Protein AF-A0A094YPZ4-F1 (afdb_monomer)

InterPro domains:
  IPR000209 Peptidase S8/S53 domain [PF00082] (2-171)
  IPR023828 Peptidase S8, subtilisin, Ser-active site [PS00138] (124-134)
  IPR036852 Peptidase S8/S53 domain superfamily [G3DSA:3.40.50.200] (1-180)
  IPR036852 Peptidase S8/S53 domain superfamily [SSF52743] (1-179)
  IPR050131 Subtilisin-like serine protease [PTHR43806] (1-169)

Secondary structure (DSSP, 8-state):
----S-TTS---HHHHHHHHHHHHHTT-SEEEE---BSS--HHHHHHHHHHHHTT-EEEEE--SS--SSPPBTTTSTTEEEEEEE-TTSPBPTT---STT--EEEE-SSEEEEETTTEEEEE-SHHHHHHHHHHHHHHHHHH-TT--HHHHHHHHHHSSB--S-HHHHTT-B--HHHHT-

pLDDT: mean 98.05, std 1.89, range [78.38, 98.94]

Solvent-accessible surface area (backbone atoms only — not comparable to full-atom values): 9048 Å² total; per-residue (Å²): 135,79,86,36,53,52,96,87,71,49,66,49,64,66,41,45,24,52,44,34,45,51,36,35,78,67,69,38,61,65,45,77,39,59,50,68,36,90,66,79,51,76,67,40,51,51,25,45,45,52,17,39,76,62,41,19,30,39,31,14,6,12,36,64,82,38,41,74,55,39,15,24,61,6,44,42,88,65,28,48,9,16,20,15,18,35,97,81,68,42,69,32,77,37,28,13,19,20,78,53,42,41,30,20,26,65,10,55,68,46,70,43,85,40,79,93,88,38,72,47,65,45,68,34,10,48,52,5,22,54,53,56,49,49,42,50,50,53,37,39,68,77,37,75,85,61,49,36,65,57,48,54,52,44,47,43,70,37,19,49,72,72,69,63,44,55,67,29,24,36,7,37,66,35,60,64,64,49,64,108

Radius of gyration: 15.11 Å; Cα contacts (8 Å, |Δi|>4): 420; chains: 1; bounding box: 35×36×38 Å

Structure (mmCIF, N/CA/C/O backbone):
data_AF-A0A094YPZ4-F1
#
_entry.id   AF-A0A094YPZ4-F1
#
loop_
_atom_site.group_PDB
_atom_site.id
_atom_site.type_symbol
_atom_site.label_atom_id
_atom_site.label_alt_id
_atom_site.label_comp_id
_atom_site.label_asym_id
_atom_site.label_entity_id
_atom_site.label_seq_id
_atom_site.pdbx_PDB_ins_code
_atom_site.Cartn_x
_atom_site.Cartn_y
_atom_site.Cartn_z
_atom_site.occupancy
_atom_site.B_iso_or_equiv
_atom_site.auth_seq_id
_atom_site.auth_comp_id
_atom_site.auth_asym_id
_atom_site.auth_atom_id
_atom_site.pdbx_PDB_model_num
ATOM 1 N N . ALA A 1 1 ? -16.110 0.279 -7.019 1.00 78.38 1 ALA A N 1
ATOM 2 C CA . ALA A 1 1 ? -14.776 0.902 -7.145 1.00 78.38 1 ALA A CA 1
ATOM 3 C C . ALA A 1 1 ? -14.925 2.417 -7.150 1.00 78.38 1 ALA A C 1
ATOM 5 O O . ALA A 1 1 ? -15.871 2.910 -7.756 1.00 78.38 1 ALA A O 1
ATOM 6 N N . VAL A 1 2 ? -14.004 3.136 -6.506 1.00 95.19 2 VAL A N 1
ATOM 7 C CA . VAL A 1 2 ? -13.946 4.606 -6.521 1.00 95.19 2 VAL A CA 1
ATOM 8 C C . VAL A 1 2 ? -13.074 5.034 -7.704 1.00 95.19 2 VAL A C 1
ATOM 10 O O . VAL A 1 2 ? -11.875 4.765 -7.721 1.00 95.19 2 VAL A O 1
ATOM 13 N N . LYS A 1 3 ? -13.669 5.622 -8.749 1.00 96.50 3 LYS A N 1
ATOM 14 C CA . LYS A 1 3 ? -12.935 5.969 -9.977 1.00 96.50 3 LYS A CA 1
ATOM 15 C C . LYS A 1 3 ? -12.160 7.273 -9.788 1.00 96.50 3 LYS A C 1
ATOM 17 O O . LYS A 1 3 ? -12.759 8.340 -9.769 1.00 96.50 3 LYS A O 1
ATOM 22 N N . VAL A 1 4 ? -10.833 7.170 -9.716 1.00 97.38 4 VAL A N 1
ATOM 23 C CA . VAL A 1 4 ? -9.918 8.325 -9.601 1.00 97.38 4 VAL A CA 1
ATOM 24 C C . VAL A 1 4 ? -8.977 8.489 -10.800 1.00 97.38 4 VAL A C 1
ATOM 26 O O . VAL A 1 4 ? -8.313 9.518 -10.911 1.00 97.38 4 VAL A O 1
ATOM 29 N N . LEU A 1 5 ? -8.943 7.497 -11.698 1.00 96.75 5 LEU A N 1
ATOM 30 C CA . LEU A 1 5 ? -8.166 7.484 -12.941 1.00 96.75 5 LEU A CA 1
ATOM 31 C C . LEU A 1 5 ? -9.111 7.408 -14.154 1.00 96.75 5 LEU A C 1
ATOM 33 O O . LEU A 1 5 ? -10.176 6.782 -14.090 1.00 96.75 5 LEU A O 1
ATOM 37 N N . GLY A 1 6 ? -8.717 8.057 -15.246 1.00 95.12 6 GLY A N 1
ATOM 38 C CA . GLY A 1 6 ? -9.379 8.034 -16.543 1.00 95.12 6 GLY A CA 1
ATOM 39 C C . GLY A 1 6 ? -9.144 6.735 -17.315 1.00 95.12 6 GLY A C 1
ATOM 40 O O . GLY A 1 6 ? -8.485 5.806 -16.851 1.00 95.12 6 GLY A O 1
ATOM 41 N N . ALA A 1 7 ? -9.712 6.665 -18.522 1.00 94.12 7 ALA A N 1
ATOM 42 C CA . ALA A 1 7 ? -9.601 5.492 -19.394 1.00 94.12 7 ALA A CA 1
ATOM 43 C C . ALA A 1 7 ? -8.169 5.243 -19.909 1.00 94.12 7 ALA A C 1
ATOM 45 O O . ALA A 1 7 ? -7.847 4.128 -20.302 1.00 94.12 7 ALA A O 1
ATOM 46 N N . ASP A 1 8 ? -7.321 6.269 -19.887 1.00 92.81 8 ASP A N 1
ATOM 47 C CA . ASP A 1 8 ? -5.897 6.213 -20.221 1.00 92.81 8 ASP A CA 1
ATOM 48 C C . ASP A 1 8 ? -5.021 5.711 -19.057 1.00 92.81 8 ASP A C 1
ATOM 50 O O . ASP A 1 8 ? -3.808 5.584 -19.209 1.00 92.81 8 ASP A O 1
ATOM 54 N N . GLY A 1 9 ? 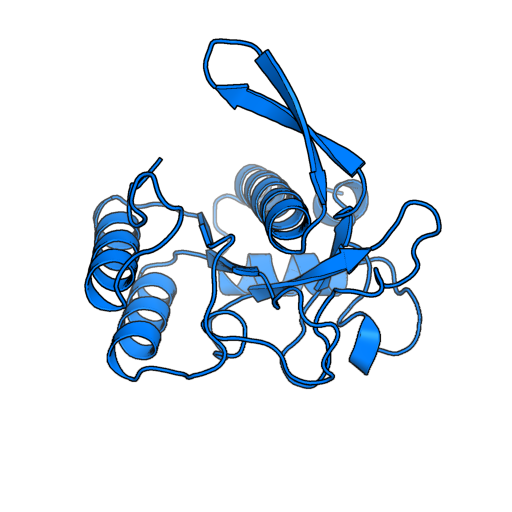-5.623 5.432 -17.895 1.00 93.06 9 GLY A N 1
ATOM 55 C CA . GLY A 1 9 ? -4.925 4.988 -16.691 1.00 93.06 9 GLY A CA 1
ATOM 56 C C . GLY A 1 9 ? -4.305 6.117 -15.865 1.00 93.06 9 GLY A C 1
ATOM 57 O O . GLY A 1 9 ? -3.657 5.826 -14.862 1.00 93.06 9 GLY A O 1
ATOM 58 N N . ASN A 1 10 ? -4.517 7.387 -16.228 1.00 94.50 10 ASN A N 1
ATOM 59 C CA . ASN A 1 10 ? -3.967 8.534 -15.504 1.00 94.50 10 ASN A CA 1
ATOM 60 C C . ASN A 1 10 ? -5.041 9.281 -14.711 1.00 94.50 10 ASN A C 1
ATOM 62 O O . ASN A 1 10 ? -6.232 9.208 -14.993 1.00 94.50 10 ASN A O 1
ATOM 66 N N . GLY A 1 11 ? -4.616 10.038 -13.707 1.00 94.88 11 GLY A N 1
ATOM 67 C CA . GLY A 1 11 ? -5.487 10.897 -12.912 1.00 94.88 11 GLY A CA 1
ATOM 68 C C . GLY A 1 11 ? -4.702 12.050 -12.313 1.00 94.88 11 GLY A C 1
ATOM 69 O O . GLY A 1 11 ? -3.500 12.189 -12.543 1.00 94.88 11 GLY A O 1
ATOM 70 N N . THR A 1 12 ? -5.378 12.888 -11.540 1.00 96.62 12 THR A N 1
ATOM 71 C CA . THR A 1 12 ? -4.741 14.003 -10.844 1.00 96.62 12 THR A CA 1
ATOM 72 C C . THR A 1 12 ? -4.569 13.670 -9.371 1.00 96.62 12 THR A C 1
ATOM 74 O O . THR A 1 12 ? -5.294 12.859 -8.796 1.00 96.62 12 THR A O 1
ATOM 77 N N . VAL A 1 13 ? -3.642 14.359 -8.705 1.00 96.44 13 VAL A N 1
ATOM 78 C CA . VAL A 1 13 ? -3.563 14.291 -7.240 1.00 96.44 13 VAL A CA 1
ATOM 79 C C . VAL A 1 13 ? -4.909 14.653 -6.599 1.00 96.44 13 VAL A C 1
ATOM 81 O O . VAL A 1 13 ? -5.314 14.016 -5.632 1.00 96.44 13 VAL A O 1
ATOM 84 N N . SER A 1 14 ? -5.625 15.635 -7.156 1.00 96.75 14 SER A N 1
ATOM 85 C CA . SER A 1 14 ? -6.936 16.043 -6.651 1.00 96.75 14 SER A CA 1
ATOM 86 C C . SER A 1 14 ? -7.996 14.944 -6.768 1.00 96.75 14 SER A C 1
ATOM 88 O O . SER A 1 14 ? -8.739 14.751 -5.810 1.00 96.75 14 SER A O 1
ATOM 90 N N . SER A 1 15 ? -8.054 14.189 -7.873 1.00 97.81 15 SER A N 1
ATOM 91 C CA . SER A 1 15 ? -9.025 13.096 -8.016 1.00 97.81 15 SER A CA 1
ATOM 92 C C . SER A 1 15 ? -8.729 11.949 -7.049 1.00 97.81 15 SER A C 1
ATOM 94 O O . SER A 1 15 ? -9.648 11.393 -6.451 1.00 97.81 15 SER A O 1
ATOM 96 N N . ILE A 1 16 ? -7.449 11.630 -6.836 1.00 98.19 16 ILE A N 1
ATOM 97 C CA . ILE A 1 16 ? -7.028 10.604 -5.872 1.00 98.19 16 ILE A CA 1
ATOM 98 C C . ILE A 1 16 ? -7.363 11.044 -4.440 1.00 98.19 16 ILE A C 1
ATOM 100 O O . ILE A 1 16 ? -7.937 10.265 -3.680 1.00 98.19 16 ILE A O 1
ATOM 104 N N . ALA A 1 17 ? -7.063 12.297 -4.084 1.00 98.25 17 ALA A N 1
ATOM 105 C CA . ALA A 1 17 ? -7.385 12.860 -2.774 1.00 98.25 17 ALA A CA 1
ATOM 106 C C . ALA A 1 17 ? -8.898 12.843 -2.495 1.00 98.25 17 ALA A C 1
ATOM 108 O O . ALA A 1 17 ? -9.314 12.426 -1.417 1.00 98.25 17 ALA A O 1
ATOM 109 N N . GLN A 1 18 ? -9.724 13.203 -3.482 1.00 98.25 18 GLN A N 1
ATOM 110 C CA . GLN A 1 18 ? -11.186 13.119 -3.377 1.00 98.25 18 GLN A CA 1
ATOM 111 C C . GLN A 1 18 ? -11.677 11.678 -3.199 1.00 98.25 18 GLN A C 1
ATOM 113 O O . GLN A 1 18 ? -12.606 11.440 -2.434 1.00 98.25 18 GLN A O 1
ATOM 118 N N . GLY A 1 19 ? -11.050 10.699 -3.858 1.00 98.56 19 GLY A N 1
ATOM 119 C CA . GLY A 1 19 ? -11.395 9.289 -3.667 1.00 98.56 19 GLY A CA 1
ATOM 120 C C . GLY A 1 19 ? -11.064 8.766 -2.265 1.00 98.56 19 GLY A C 1
ATOM 121 O O . GLY A 1 19 ? -11.841 7.999 -1.693 1.00 98.56 19 GLY A O 1
ATOM 122 N N . LEU A 1 20 ? -9.941 9.203 -1.686 1.00 98.56 20 LEU A N 1
ATOM 123 C CA . LEU A 1 20 ? -9.580 8.900 -0.297 1.00 98.56 20 LEU A CA 1
ATOM 124 C C . LEU A 1 20 ? -10.545 9.560 0.692 1.00 98.56 20 LEU A C 1
ATOM 126 O O . LEU A 1 20 ? -11.019 8.892 1.608 1.00 98.56 20 LEU A O 1
ATOM 130 N N . GLN A 1 21 ? -10.887 10.832 0.470 1.00 98.25 21 GLN A N 1
ATOM 131 C CA . GLN A 1 21 ? -11.889 11.537 1.269 1.00 98.25 21 GLN A CA 1
ATOM 132 C C . GLN A 1 21 ? -13.242 10.815 1.221 1.00 98.25 21 GLN A C 1
ATOM 134 O O . GLN A 1 21 ? -13.811 10.513 2.265 1.00 98.25 21 GLN A O 1
ATOM 139 N N . TRP A 1 22 ? -13.712 10.451 0.024 1.00 98.62 22 TRP A N 1
ATOM 140 C CA . TRP A 1 22 ? -14.946 9.684 -0.140 1.00 98.62 22 TRP A CA 1
ATOM 141 C C . TRP A 1 22 ? -14.889 8.356 0.624 1.00 98.62 22 TRP A C 1
ATOM 143 O O . TRP A 1 22 ? -15.858 7.979 1.275 1.00 98.62 22 TRP A O 1
ATOM 153 N N . SER A 1 23 ? -13.749 7.658 0.586 1.00 98.56 23 SER A N 1
ATOM 154 C CA . SER A 1 23 ? -13.577 6.381 1.291 1.00 98.56 23 SER A CA 1
ATOM 155 C C . SER A 1 23 ? -13.723 6.547 2.806 1.00 98.56 23 SER A C 1
ATOM 157 O O . SER A 1 23 ? -14.401 5.746 3.443 1.00 98.56 23 SER A O 1
ATOM 159 N N . ALA A 1 24 ? -13.148 7.614 3.364 1.00 98.00 24 ALA A N 1
ATOM 160 C CA . ALA A 1 24 ? -13.285 7.956 4.776 1.00 98.00 24 ALA A CA 1
ATOM 161 C C . ALA A 1 24 ? -14.734 8.313 5.150 1.00 98.00 24 ALA A C 1
ATOM 163 O O . ALA A 1 24 ? -15.283 7.775 6.106 1.00 98.00 24 ALA A O 1
ATOM 164 N N . GLU A 1 25 ? -15.379 9.179 4.365 1.00 98.12 25 GLU A N 1
ATOM 165 C CA . GLU A 1 25 ? -16.755 9.638 4.608 1.00 98.12 25 GLU A CA 1
ATOM 166 C C . GLU A 1 25 ? -17.798 8.519 4.472 1.00 98.12 25 GLU A C 1
ATOM 168 O O . GLU A 1 25 ? -18.874 8.603 5.060 1.00 98.12 25 GLU A O 1
ATOM 173 N N . ASN A 1 26 ? -17.481 7.460 3.721 1.00 98.38 26 ASN A N 1
ATOM 174 C CA . ASN A 1 26 ? -18.365 6.314 3.500 1.00 98.38 26 ASN A CA 1
ATOM 175 C C . ASN A 1 26 ? -17.988 5.087 4.348 1.00 98.38 26 ASN A C 1
ATOM 177 O O . ASN A 1 26 ? -18.497 3.998 4.090 1.00 98.38 26 ASN A O 1
ATOM 181 N N . GLY A 1 27 ? -17.117 5.248 5.351 1.00 97.31 27 GLY A N 1
ATOM 182 C CA . GLY A 1 27 ? -16.800 4.190 6.312 1.00 97.31 27 GLY A CA 1
ATOM 183 C C . GLY A 1 27 ? -16.104 2.976 5.697 1.00 97.31 27 GLY A C 1
ATOM 184 O O . GLY A 1 27 ? -16.358 1.851 6.115 1.00 97.31 27 GLY A O 1
ATOM 185 N N . MET A 1 28 ? -15.263 3.177 4.678 1.00 98.69 28 MET A N 1
ATOM 186 C CA . MET A 1 28 ? -14.447 2.090 4.134 1.00 98.69 28 MET A CA 1
ATOM 187 C C . MET A 1 28 ? -13.382 1.676 5.152 1.00 98.69 28 MET A C 1
ATOM 189 O O . MET A 1 28 ? -12.632 2.519 5.629 1.00 98.69 28 MET A O 1
ATOM 193 N N . ASP A 1 29 ? -13.227 0.381 5.415 1.00 98.75 29 ASP A N 1
ATOM 194 C CA . ASP A 1 29 ? -12.134 -0.094 6.272 1.00 98.75 29 ASP A CA 1
ATOM 195 C C . ASP A 1 29 ? -10.771 -0.047 5.561 1.00 98.75 29 ASP A C 1
ATOM 197 O O . ASP A 1 29 ? -9.739 0.177 6.189 1.00 98.75 29 ASP A O 1
ATOM 201 N N . ILE A 1 30 ? -10.742 -0.285 4.243 1.00 98.88 30 ILE A N 1
ATOM 202 C CA . ILE A 1 30 ? -9.514 -0.470 3.454 1.00 98.88 30 ILE A CA 1
ATOM 203 C C . ILE A 1 30 ? -9.636 0.256 2.110 1.00 98.88 30 ILE A C 1
ATOM 205 O O . ILE A 1 30 ? -10.639 0.126 1.407 1.00 98.88 30 ILE A O 1
ATOM 209 N N . ALA A 1 31 ? -8.579 0.966 1.710 1.00 98.88 31 ALA A N 1
ATOM 210 C CA . ALA A 1 31 ? -8.458 1.599 0.399 1.00 98.88 31 ALA A CA 1
ATOM 211 C C . ALA A 1 31 ? -7.232 1.056 -0.356 1.00 98.88 31 ALA A C 1
ATOM 213 O O . ALA A 1 31 ? -6.091 1.273 0.049 1.00 98.88 31 ALA A O 1
ATOM 214 N 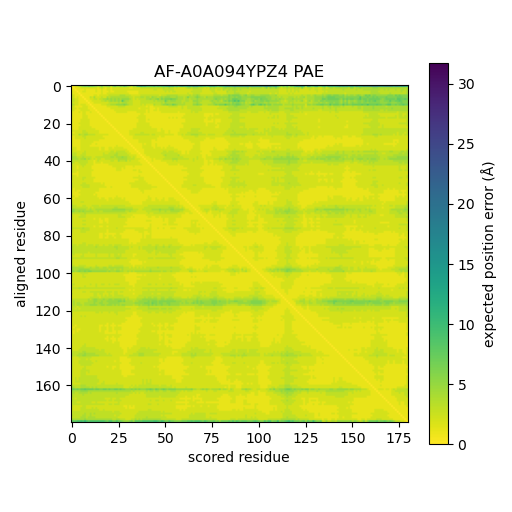N . ASN A 1 32 ? -7.468 0.373 -1.482 1.00 98.88 32 ASN A N 1
ATOM 215 C CA . ASN A 1 32 ? -6.418 -0.148 -2.362 1.00 98.88 32 ASN A CA 1
ATOM 216 C C . ASN A 1 32 ? -6.039 0.875 -3.446 1.00 98.88 32 ASN A C 1
ATOM 218 O O . ASN A 1 32 ? -6.817 1.138 -4.367 1.00 98.88 32 ASN A O 1
ATOM 222 N N . LEU A 1 33 ? -4.817 1.397 -3.378 1.00 98.75 33 LEU A N 1
ATOM 223 C CA . LEU A 1 33 ? -4.248 2.375 -4.302 1.00 98.75 33 LEU A CA 1
ATOM 224 C C . LEU A 1 33 ? -3.137 1.722 -5.139 1.00 98.75 33 LEU A C 1
ATOM 226 O O . LEU A 1 33 ? -1.946 1.962 -4.942 1.00 98.75 33 LEU A O 1
ATOM 230 N N . SER A 1 34 ? -3.539 0.915 -6.123 1.00 98.56 34 SER A N 1
ATOM 231 C CA . SER A 1 34 ? -2.657 0.325 -7.146 1.00 98.56 34 SER A CA 1
ATOM 232 C C . SER A 1 34 ? -2.173 1.360 -8.181 1.00 98.56 34 SER A C 1
ATOM 234 O O . SER A 1 34 ? -2.303 1.154 -9.388 1.00 98.56 34 SER A O 1
ATOM 236 N N . LEU A 1 35 ? -1.654 2.493 -7.708 1.00 98.38 35 LEU A N 1
ATOM 237 C CA . LEU A 1 35 ? -1.259 3.677 -8.471 1.00 98.38 35 LEU A CA 1
ATOM 238 C C . LEU A 1 35 ? -0.073 4.373 -7.793 1.00 98.38 35 LEU A C 1
ATOM 240 O O . LEU A 1 35 ? 0.221 4.107 -6.629 1.00 98.38 35 LEU A O 1
ATOM 244 N N . GLY A 1 36 ? 0.586 5.295 -8.493 1.00 97.56 36 GLY A N 1
ATOM 245 C CA . GLY A 1 36 ? 1.611 6.115 -7.861 1.00 97.56 36 GLY A CA 1
ATOM 246 C C . GLY A 1 36 ? 2.298 7.119 -8.779 1.00 97.56 36 GLY A C 1
ATOM 247 O O . GLY A 1 36 ? 2.053 7.169 -9.981 1.00 97.56 36 GLY A O 1
ATOM 248 N N . SER A 1 37 ? 3.167 7.923 -8.173 1.00 96.69 37 SER A N 1
ATOM 249 C CA . SER A 1 37 ? 3.977 8.969 -8.799 1.00 96.69 37 SER A CA 1
ATOM 250 C C . SER A 1 37 ? 5.384 8.975 -8.184 1.00 96.69 37 SER A C 1
ATOM 252 O O . SER A 1 37 ? 5.530 8.709 -6.986 1.00 96.69 37 SER A O 1
ATOM 254 N N . PRO A 1 38 ? 6.445 9.294 -8.950 1.00 95.56 38 PRO A N 1
ATOM 255 C CA . PRO A 1 38 ? 7.782 9.488 -8.385 1.00 95.56 38 PRO A CA 1
ATOM 256 C C . PRO A 1 38 ? 7.863 10.721 -7.468 1.00 95.56 38 PRO A C 1
ATOM 258 O O . PRO A 1 38 ? 8.710 10.772 -6.580 1.00 95.56 38 PRO A O 1
ATOM 261 N N . THR A 1 39 ? 6.970 11.697 -7.653 1.00 96.75 39 THR A N 1
ATOM 262 C CA . THR A 1 39 ? 6.960 12.961 -6.908 1.00 96.75 39 THR A CA 1
ATOM 263 C C . THR A 1 39 ? 5.819 12.977 -5.899 1.00 96.75 39 THR A C 1
ATOM 265 O O . THR A 1 39 ? 4.670 12.699 -6.256 1.00 96.75 39 THR A O 1
ATOM 268 N N . GLY A 1 40 ? 6.138 13.324 -4.651 1.00 96.06 40 GLY A N 1
ATOM 269 C CA . GLY A 1 40 ? 5.158 13.502 -3.583 1.00 96.06 40 GLY A CA 1
ATOM 270 C C . GLY A 1 40 ? 4.343 14.785 -3.743 1.00 96.06 40 GLY A C 1
ATOM 271 O O . GLY A 1 40 ? 4.752 15.732 -4.411 1.00 96.06 40 GLY A O 1
ATOM 272 N N . SER A 1 41 ? 3.177 14.822 -3.105 1.00 98.19 41 SER A N 1
ATOM 273 C CA . SER A 1 41 ? 2.307 15.992 -3.047 1.00 98.19 41 SER A CA 1
ATOM 274 C C . SER A 1 41 ? 1.757 16.209 -1.633 1.00 98.19 41 SER A C 1
ATOM 276 O O . SER A 1 41 ? 1.139 15.291 -1.095 1.00 98.19 41 SER A O 1
ATOM 278 N N . PRO A 1 42 ? 1.872 17.421 -1.058 1.00 98.00 42 PRO A N 1
ATOM 279 C CA . PRO A 1 42 ? 1.251 17.741 0.229 1.00 98.00 42 PRO A CA 1
ATOM 280 C C . PRO A 1 42 ? -0.263 17.489 0.251 1.00 98.00 42 PRO A C 1
ATOM 282 O O . PRO A 1 42 ? -0.809 17.063 1.262 1.00 98.00 42 PRO A O 1
ATOM 285 N N . THR A 1 43 ? -0.950 17.704 -0.878 1.00 97.81 43 THR A N 1
ATOM 286 C CA . THR A 1 43 ? -2.388 17.427 -1.010 1.00 97.81 43 THR A CA 1
ATOM 287 C C . THR A 1 43 ? -2.688 15.937 -0.885 1.00 97.81 43 THR A C 1
ATOM 289 O O . THR A 1 43 ? -3.634 15.558 -0.199 1.00 97.81 43 THR A O 1
ATOM 292 N N . LEU A 1 44 ? -1.884 15.088 -1.532 1.00 98.31 44 LEU A N 1
ATOM 293 C CA . LEU A 1 44 ? -2.067 13.641 -1.453 1.00 98.31 44 LEU A CA 1
ATOM 294 C C . LEU A 1 44 ? -1.728 13.117 -0.056 1.00 98.31 44 LEU A C 1
ATOM 296 O O . LEU A 1 44 ? -2.462 12.295 0.479 1.00 98.31 44 LEU A O 1
ATOM 300 N N . GLU A 1 45 ? -0.645 13.615 0.538 1.00 98.62 45 GLU A N 1
ATOM 301 C CA . GLU A 1 45 ? -0.236 13.253 1.895 1.00 98.62 45 GLU A CA 1
ATOM 302 C C . GLU A 1 45 ? -1.315 13.600 2.922 1.00 98.62 45 GLU A C 1
ATOM 304 O O . GLU A 1 45 ? -1.683 12.760 3.740 1.00 98.62 45 GLU A O 1
ATOM 309 N N . LEU A 1 46 ? -1.882 14.808 2.836 1.00 98.50 46 LEU A N 1
ATOM 310 C CA . LEU A 1 46 ? -2.982 15.224 3.697 1.00 98.50 46 LEU A CA 1
ATOM 311 C C . LEU A 1 46 ? -4.190 14.289 3.557 1.00 98.50 46 LEU A C 1
ATOM 313 O O . LEU A 1 46 ? -4.744 13.874 4.570 1.00 98.50 46 LEU A O 1
ATOM 317 N N . ALA A 1 47 ? -4.564 13.915 2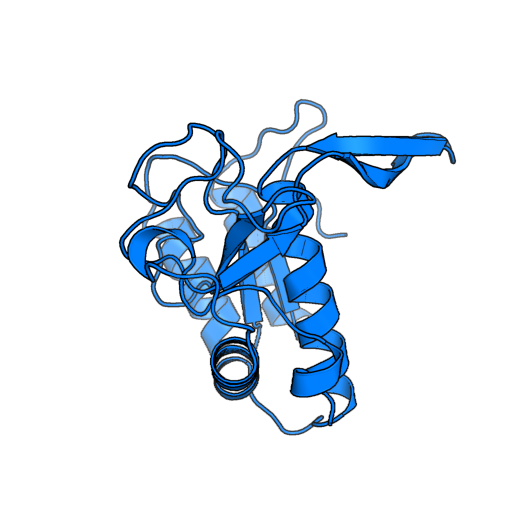.331 1.00 98.62 47 ALA A N 1
ATOM 318 C CA . ALA A 1 47 ? -5.685 13.008 2.095 1.00 98.62 47 ALA A CA 1
ATOM 319 C C . ALA A 1 47 ? -5.428 11.592 2.642 1.00 98.62 47 ALA A C 1
ATOM 321 O O . ALA A 1 47 ? -6.320 10.997 3.244 1.00 98.62 47 ALA A O 1
ATOM 322 N N . VAL A 1 48 ? -4.207 11.063 2.487 1.00 98.81 48 VAL A N 1
ATOM 323 C CA . VAL A 1 48 ? -3.800 9.776 3.085 1.00 98.81 48 VAL A CA 1
ATOM 324 C C . VAL A 1 48 ? -3.885 9.845 4.608 1.00 98.81 48 VAL A C 1
ATOM 326 O O . VAL A 1 48 ? -4.447 8.946 5.236 1.00 98.81 48 VAL A O 1
ATOM 329 N N . ASN A 1 49 ? -3.381 10.925 5.206 1.00 98.75 49 ASN A N 1
ATOM 330 C CA . ASN A 1 49 ? -3.418 11.127 6.652 1.00 98.75 49 ASN A CA 1
ATOM 331 C C . ASN A 1 49 ? -4.857 11.229 7.167 1.00 98.75 49 ASN A C 1
ATOM 333 O O . ASN A 1 49 ? -5.197 10.559 8.135 1.00 98.75 49 ASN A O 1
ATOM 337 N N . GLN A 1 50 ? -5.715 12.002 6.499 1.00 98.50 50 GLN A N 1
ATOM 338 C CA . GLN A 1 50 ? -7.124 12.149 6.870 1.00 98.50 50 GLN A CA 1
ATOM 339 C C . GLN A 1 50 ? -7.892 10.829 6.765 1.00 98.50 50 GLN A C 1
ATOM 341 O O . GLN A 1 50 ? -8.610 10.478 7.698 1.00 98.50 50 GLN A O 1
ATOM 346 N N . ALA A 1 51 ? -7.702 10.067 5.682 1.00 98.69 51 ALA A N 1
ATOM 347 C CA . ALA A 1 51 ? -8.314 8.747 5.546 1.00 98.69 51 ALA A CA 1
ATOM 348 C C . ALA A 1 51 ? -7.841 7.791 6.652 1.00 98.69 51 ALA A C 1
ATOM 350 O O . ALA A 1 51 ? -8.648 7.115 7.284 1.00 98.69 51 ALA A O 1
ATOM 351 N N . THR A 1 52 ? -6.544 7.805 6.961 1.00 98.75 52 THR A N 1
ATOM 352 C CA . THR A 1 52 ? -5.978 6.981 8.037 1.00 98.75 52 THR A CA 1
ATOM 353 C C . THR A 1 52 ? -6.526 7.378 9.408 1.00 98.75 52 THR A C 1
ATOM 355 O O . THR A 1 52 ? -6.905 6.510 10.191 1.00 98.75 52 THR A O 1
ATOM 358 N N . SER A 1 53 ? -6.646 8.676 9.701 1.00 98.50 53 SER A N 1
ATOM 359 C CA . SER A 1 53 ? -7.258 9.163 10.945 1.00 98.50 53 SER A CA 1
ATOM 360 C C . SER A 1 53 ? -8.745 8.818 11.063 1.00 98.50 53 SER A C 1
ATOM 362 O O . SER A 1 53 ? -9.243 8.693 12.177 1.00 98.50 53 SER A O 1
ATOM 364 N N . ALA A 1 54 ? -9.443 8.631 9.941 1.00 98.44 54 ALA A N 1
ATOM 365 C CA . ALA A 1 54 ? -10.826 8.156 9.907 1.00 98.44 54 ALA A CA 1
ATOM 366 C C . ALA A 1 54 ? -10.958 6.624 10.044 1.00 98.44 54 ALA A C 1
ATOM 368 O O . ALA A 1 54 ? -12.071 6.109 10.027 1.00 98.44 54 ALA A O 1
ATOM 369 N N . GLY A 1 55 ? -9.846 5.895 10.187 1.00 98.56 55 GLY A N 1
ATOM 370 C CA . GLY A 1 55 ? -9.833 4.441 10.370 1.00 98.56 55 GLY A CA 1
ATOM 371 C C . GLY A 1 55 ? -9.604 3.632 9.093 1.00 98.56 55 GLY A C 1
ATOM 372 O O . GLY A 1 55 ? -9.542 2.409 9.171 1.00 98.56 55 GLY A O 1
ATOM 373 N N . VAL A 1 56 ? -9.410 4.280 7.938 1.00 98.88 56 VAL A N 1
ATOM 374 C CA . VAL A 1 56 ? -9.137 3.584 6.672 1.00 98.88 56 VAL A CA 1
ATOM 375 C C . VAL A 1 56 ? -7.691 3.082 6.651 1.00 98.88 56 VAL A C 1
ATOM 377 O O . VAL A 1 56 ? -6.757 3.855 6.865 1.00 98.88 56 VAL A O 1
ATOM 380 N N . LEU A 1 57 ? -7.462 1.805 6.355 1.00 98.94 57 LEU A N 1
ATOM 381 C CA . LEU A 1 57 ? -6.13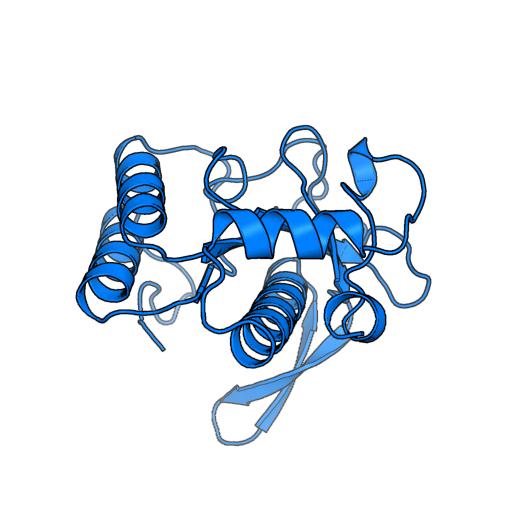5 1.295 6.012 1.00 98.94 57 LEU A CA 1
ATOM 382 C C . LEU A 1 57 ? -5.829 1.608 4.542 1.00 98.94 57 LEU A C 1
ATOM 384 O O . LEU A 1 57 ? -6.427 1.030 3.633 1.00 98.94 57 LEU A O 1
ATOM 388 N N . VAL A 1 58 ? -4.879 2.510 4.296 1.00 98.94 58 VAL A N 1
ATOM 389 C CA . VAL A 1 58 ? -4.426 2.849 2.940 1.00 98.94 58 VAL A CA 1
ATOM 390 C C . VAL A 1 58 ? -3.323 1.881 2.512 1.00 98.94 58 VAL A C 1
ATOM 392 O O . VAL A 1 58 ? -2.239 1.887 3.088 1.00 98.94 58 VAL A O 1
ATOM 395 N N . VAL A 1 59 ? -3.577 1.071 1.483 1.00 98.94 59 VAL A N 1
ATOM 396 C CA . VAL A 1 59 ? -2.626 0.091 0.926 1.00 98.94 59 VAL A CA 1
ATOM 397 C C . VAL A 1 59 ? -2.204 0.554 -0.466 1.00 98.94 59 VAL A C 1
ATOM 399 O O . VAL A 1 59 ? -3.064 0.766 -1.318 1.00 98.94 59 VAL A O 1
ATOM 402 N N . ALA A 1 60 ? -0.907 0.738 -0.721 1.00 98.94 60 ALA A N 1
ATOM 403 C CA . ALA A 1 60 ? -0.425 1.397 -1.938 1.00 98.94 60 ALA A CA 1
ATOM 404 C C . ALA A 1 60 ? 0.751 0.672 -2.614 1.00 98.94 60 ALA A C 1
ATOM 406 O O . ALA A 1 60 ? 1.620 0.101 -1.958 1.00 98.94 60 ALA A O 1
ATOM 407 N N . ALA A 1 61 ? 0.786 0.721 -3.948 1.00 98.88 61 ALA A N 1
ATOM 408 C CA . ALA A 1 61 ? 1.829 0.100 -4.767 1.00 98.88 61 ALA A CA 1
ATOM 409 C C . ALA A 1 61 ? 3.163 0.861 -4.692 1.00 98.88 61 ALA A C 1
ATOM 411 O O . ALA A 1 61 ? 3.186 2.090 -4.785 1.00 98.88 61 ALA A O 1
ATOM 412 N N . THR A 1 62 ? 4.291 0.148 -4.593 1.00 98.88 62 THR A N 1
ATOM 413 C CA . THR A 1 62 ? 5.609 0.804 -4.490 1.00 98.88 62 THR A CA 1
ATOM 414 C C . THR A 1 62 ? 6.121 1.392 -5.802 1.00 98.88 62 THR A C 1
ATOM 416 O O . THR A 1 62 ? 6.950 2.301 -5.757 1.00 98.88 62 THR A O 1
ATOM 419 N N . GLY A 1 63 ? 5.626 0.914 -6.949 1.00 98.69 63 GLY A N 1
ATOM 420 C CA . GLY A 1 63 ? 6.014 1.361 -8.288 1.00 98.69 63 GLY A CA 1
ATOM 421 C C . GLY A 1 63 ? 6.822 0.324 -9.084 1.00 98.69 63 GLY A C 1
ATOM 422 O O . GLY A 1 63 ? 7.259 -0.698 -8.555 1.00 98.69 63 GLY A O 1
ATOM 423 N N . ASN A 1 64 ? 6.976 0.566 -10.392 1.00 98.69 64 ASN A N 1
ATOM 424 C CA . ASN A 1 64 ? 7.359 -0.453 -11.384 1.00 98.69 64 ASN A CA 1
ATOM 425 C C . ASN A 1 64 ? 8.648 -0.132 -12.173 1.00 98.69 64 ASN A C 1
ATOM 427 O O . ASN A 1 64 ? 8.855 -0.684 -13.251 1.00 98.69 64 ASN A O 1
ATOM 431 N N . ASN A 1 65 ? 9.508 0.773 -11.694 1.00 97.88 65 ASN A N 1
ATOM 432 C CA . ASN A 1 65 ? 10.756 1.122 -12.397 1.00 97.88 65 ASN A CA 1
ATOM 433 C C . ASN A 1 65 ? 12.019 0.425 -11.846 1.00 97.88 65 ASN A C 1
ATOM 435 O O . ASN A 1 65 ? 13.125 0.729 -12.285 1.00 97.88 65 ASN A O 1
ATOM 439 N N . GLY A 1 66 ? 11.872 -0.477 -10.872 1.00 98.06 66 GLY A N 1
ATOM 440 C CA . GLY A 1 66 ? 12.967 -1.243 -10.267 1.00 98.06 66 GLY A CA 1
ATOM 441 C C . GLY A 1 66 ? 13.929 -0.433 -9.392 1.00 98.06 66 GLY A C 1
ATOM 442 O O . GLY A 1 66 ? 14.927 -0.984 -8.931 1.00 98.06 66 GLY A O 1
ATOM 443 N N . SER A 1 67 ? 13.661 0.855 -9.157 1.00 97.75 67 SER A N 1
ATOM 444 C CA . SER A 1 67 ? 14.531 1.709 -8.344 1.00 97.75 67 SER A CA 1
ATOM 445 C C . SER A 1 67 ? 14.470 1.366 -6.851 1.00 97.75 67 SER A C 1
ATOM 447 O O . SER A 1 67 ? 13.450 0.912 -6.328 1.00 97.75 67 SER A O 1
ATOM 449 N N . GLY A 1 68 ? 15.563 1.648 -6.137 1.00 97.94 68 GLY A N 1
ATOM 450 C CA . GLY A 1 68 ? 15.646 1.549 -4.674 1.00 97.94 68 GLY A CA 1
ATOM 451 C C . GLY A 1 68 ? 14.954 2.703 -3.940 1.00 97.94 68 GLY A C 1
ATOM 452 O O . GLY A 1 68 ? 15.420 3.138 -2.889 1.00 97.94 68 GLY A O 1
ATOM 453 N N . THR A 1 69 ? 13.900 3.274 -4.524 1.00 97.81 69 THR A N 1
ATOM 454 C CA . THR A 1 69 ? 13.085 4.325 -3.912 1.00 97.81 69 THR A CA 1
ATOM 455 C C . THR A 1 69 ? 11.614 4.031 -4.169 1.00 97.81 69 THR A C 1
ATOM 457 O O . THR A 1 69 ? 11.199 3.892 -5.313 1.00 97.81 69 THR A O 1
ATOM 460 N N . VAL A 1 70 ? 10.814 3.956 -3.107 1.00 98.44 70 VAL A N 1
ATOM 461 C CA . VAL A 1 70 ? 9.361 3.745 -3.181 1.00 98.44 70 VAL A CA 1
ATOM 462 C C . VAL A 1 70 ? 8.657 5.014 -3.687 1.00 98.44 70 VAL A C 1
ATOM 464 O O . VAL A 1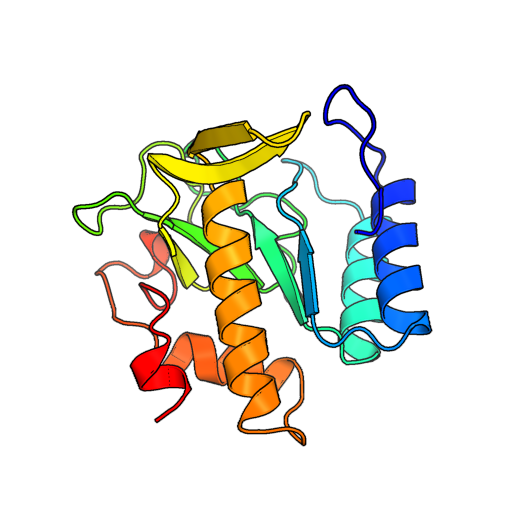 70 ? 8.989 6.122 -3.264 1.00 98.44 70 VAL A O 1
ATOM 467 N N . SER A 1 71 ? 7.685 4.855 -4.589 1.00 98.38 71 SER A N 1
ATOM 468 C CA . SER A 1 71 ? 6.846 5.942 -5.112 1.00 98.38 71 SER A CA 1
ATOM 469 C C . SER A 1 71 ? 5.789 6.421 -4.110 1.00 98.38 71 SER A C 1
ATOM 471 O O . SER A 1 71 ? 5.459 5.754 -3.134 1.00 98.38 71 SER A O 1
ATOM 473 N N . TYR A 1 72 ? 5.209 7.589 -4.367 1.00 98.56 72 TYR A N 1
ATOM 474 C CA . TYR A 1 72 ? 4.084 8.123 -3.599 1.00 98.56 72 TYR A CA 1
ATOM 475 C C . TYR A 1 72 ? 2.752 7.643 -4.196 1.00 98.56 72 TYR A C 1
ATOM 477 O O . TYR A 1 72 ? 2.654 7.574 -5.420 1.00 98.56 72 TYR A O 1
ATOM 485 N N . PRO A 1 73 ? 1.718 7.339 -3.388 1.00 98.50 73 PRO A N 1
ATOM 486 C CA . PRO A 1 73 ? 1.626 7.582 -1.947 1.00 98.50 73 PRO A CA 1
ATOM 487 C C . PRO A 1 73 ? 2.242 6.503 -1.048 1.00 98.50 73 PRO A C 1
ATOM 489 O O . PRO A 1 73 ? 2.338 6.741 0.149 1.00 98.50 73 PRO A O 1
ATOM 492 N N . ALA A 1 74 ? 2.684 5.360 -1.581 1.00 98.69 74 ALA A N 1
ATOM 493 C CA . ALA A 1 74 ? 3.240 4.266 -0.774 1.00 98.69 74 ALA A CA 1
ATOM 494 C C . ALA A 1 74 ? 4.399 4.704 0.139 1.00 98.69 74 ALA A C 1
ATOM 496 O O . ALA A 1 74 ? 4.559 4.189 1.233 1.00 98.69 74 ALA A O 1
ATOM 497 N N . ARG A 1 75 ? 5.177 5.711 -0.267 1.00 98.31 75 ARG A N 1
ATOM 498 C CA . ARG A 1 75 ? 6.281 6.255 0.530 1.00 98.31 75 ARG A CA 1
ATOM 499 C C . ARG A 1 75 ? 5.850 6.999 1.806 1.00 98.31 75 ARG A C 1
ATOM 501 O O . ARG A 1 75 ? 6.702 7.197 2.679 1.00 98.31 75 ARG A O 1
ATOM 508 N N . TYR A 1 76 ? 4.594 7.444 1.903 1.00 98.56 76 TYR A N 1
ATOM 509 C CA . TYR A 1 76 ? 4.077 8.151 3.079 1.00 98.56 76 TYR A CA 1
ATOM 510 C C . TYR A 1 76 ? 3.960 7.220 4.281 1.00 98.56 76 TYR A C 1
ATOM 512 O O . TYR A 1 76 ? 3.544 6.076 4.148 1.00 98.56 76 TYR A O 1
ATOM 520 N N . ALA A 1 77 ? 4.248 7.740 5.477 1.00 98.25 77 ALA A N 1
ATOM 521 C CA . ALA A 1 77 ? 4.245 6.944 6.705 1.00 98.25 77 ALA A CA 1
ATOM 522 C C . ALA A 1 77 ? 2.896 6.258 6.986 1.00 98.25 77 ALA A C 1
ATOM 524 O O . ALA A 1 77 ? 2.878 5.154 7.515 1.00 98.25 77 ALA A O 1
ATOM 525 N N . ASN A 1 78 ? 1.779 6.880 6.600 1.00 98.62 78 ASN A N 1
ATOM 526 C CA . ASN A 1 78 ? 0.427 6.358 6.819 1.00 98.62 78 ASN A CA 1
ATOM 527 C C . ASN A 1 78 ? -0.105 5.472 5.676 1.00 98.62 78 ASN A C 1
ATOM 529 O O . ASN A 1 78 ? -1.247 5.029 5.733 1.00 98.62 78 ASN A O 1
ATOM 533 N N . ALA A 1 79 ? 0.707 5.179 4.657 1.00 98.75 79 ALA A N 1
ATOM 534 C CA . ALA A 1 79 ? 0.391 4.169 3.653 1.00 98.75 79 ALA A CA 1
ATOM 535 C C . ALA A 1 79 ? 1.151 2.868 3.957 1.00 98.75 79 ALA A C 1
ATOM 537 O O . ALA A 1 79 ? 2.318 2.905 4.342 1.00 98.75 79 ALA A O 1
ATOM 538 N N . LEU A 1 80 ? 0.485 1.726 3.774 1.00 98.88 80 LEU A N 1
ATOM 539 C CA . LEU A 1 80 ? 1.102 0.403 3.756 1.00 98.88 80 LEU A CA 1
ATOM 540 C C . LEU A 1 80 ? 1.632 0.134 2.339 1.00 98.88 80 LEU A C 1
ATOM 542 O O . LEU A 1 80 ? 0.852 -0.083 1.407 1.00 98.88 80 LEU A O 1
ATOM 546 N N . ALA A 1 81 ? 2.950 0.187 2.170 1.00 98.94 81 ALA A N 1
ATOM 547 C CA . ALA A 1 81 ? 3.638 0.049 0.896 1.00 98.94 81 ALA A CA 1
ATOM 548 C C . ALA A 1 81 ? 3.839 -1.417 0.500 1.00 98.94 81 ALA A C 1
ATOM 550 O O . ALA A 1 81 ? 4.479 -2.186 1.221 1.00 98.94 81 ALA A O 1
ATOM 551 N N . VAL A 1 82 ? 3.354 -1.778 -0.690 1.00 98.94 82 VAL A N 1
ATOM 552 C CA . VAL A 1 82 ? 3.367 -3.154 -1.198 1.00 98.94 82 VAL A CA 1
ATOM 553 C C . VAL A 1 82 ? 4.245 -3.288 -2.439 1.00 98.94 82 VAL A C 1
ATOM 555 O O . VAL A 1 82 ? 3.961 -2.691 -3.485 1.00 98.94 82 VAL A O 1
ATOM 558 N N . GLY A 1 83 ? 5.299 -4.096 -2.320 1.00 98.94 83 GLY A N 1
ATOM 559 C CA . GLY A 1 83 ? 6.146 -4.526 -3.434 1.00 98.94 83 GLY A CA 1
ATOM 560 C C . GLY A 1 83 ? 5.681 -5.850 -4.051 1.00 98.94 83 GLY A C 1
ATOM 561 O O . GLY A 1 83 ? 4.780 -6.509 -3.535 1.00 98.94 83 GLY A O 1
ATOM 562 N N . ALA A 1 84 ? 6.301 -6.245 -5.162 1.00 98.94 84 ALA A N 1
ATOM 563 C CA . ALA A 1 84 ? 5.940 -7.437 -5.926 1.00 98.94 84 ALA A CA 1
ATOM 564 C C . ALA A 1 84 ? 7.016 -8.531 -5.873 1.00 98.94 84 ALA A C 1
ATOM 566 O O . ALA A 1 84 ? 8.199 -8.259 -6.105 1.00 98.94 84 ALA A O 1
ATOM 567 N N . THR A 1 85 ? 6.578 -9.773 -5.672 1.00 98.94 85 THR A N 1
ATOM 568 C CA . THR A 1 85 ? 7.372 -10.992 -5.873 1.00 98.94 85 THR A CA 1
ATOM 569 C C . THR A 1 85 ? 6.950 -11.752 -7.129 1.00 98.94 85 THR A C 1
ATOM 571 O O . THR A 1 85 ? 5.842 -11.569 -7.652 1.00 98.94 85 THR A O 1
ATOM 574 N N . ASP A 1 86 ? 7.864 -12.577 -7.636 1.00 98.75 86 ASP A N 1
ATOM 575 C CA . ASP A 1 86 ? 7.594 -13.602 -8.641 1.00 98.75 86 ASP A CA 1
ATOM 576 C C . ASP A 1 86 ? 7.259 -14.961 -7.997 1.00 98.75 86 ASP A C 1
ATOM 578 O O . ASP A 1 86 ? 7.185 -15.088 -6.776 1.00 98.75 86 ASP A O 1
ATOM 582 N N . GLN A 1 87 ? 7.038 -15.987 -8.822 1.00 98.25 87 GLN A N 1
ATOM 583 C CA . GLN A 1 87 ? 6.677 -17.333 -8.368 1.00 98.25 87 GLN A CA 1
ATOM 584 C C . GLN A 1 87 ? 7.785 -18.081 -7.605 1.00 98.25 87 GLN A C 1
ATOM 586 O O . GLN A 1 87 ? 7.534 -19.169 -7.096 1.00 98.25 87 GLN A O 1
ATOM 591 N N . ASN A 1 88 ? 9.008 -17.547 -7.576 1.00 98.50 88 ASN A N 1
ATOM 592 C CA . ASN A 1 88 ? 10.142 -18.109 -6.843 1.00 98.50 88 ASN A CA 1
ATOM 593 C C . ASN A 1 88 ? 10.418 -17.319 -5.551 1.00 98.50 88 ASN A C 1
ATOM 595 O O . ASN A 1 88 ? 11.529 -17.392 -5.026 1.00 98.50 88 ASN A O 1
ATOM 599 N N . ASP A 1 89 ? 9.456 -16.506 -5.101 1.00 98.56 89 ASP A N 1
ATOM 600 C CA . ASP A 1 89 ? 9.571 -15.579 -3.972 1.00 98.56 89 ASP A CA 1
ATOM 601 C C . ASP A 1 89 ? 10.718 -14.562 -4.102 1.00 98.56 89 ASP A C 1
ATOM 603 O O . ASP A 1 89 ? 11.143 -13.940 -3.127 1.00 98.56 89 ASP A O 1
ATOM 607 N N . ASN A 1 90 ? 11.198 -14.317 -5.324 1.00 98.75 90 ASN A N 1
ATOM 608 C CA . ASN A 1 90 ? 12.169 -13.260 -5.573 1.00 98.75 90 ASN A CA 1
ATOM 609 C C . ASN A 1 90 ? 11.454 -11.939 -5.829 1.00 98.75 90 ASN A C 1
ATOM 611 O O . ASN A 1 90 ? 10.384 -11.896 -6.440 1.00 98.75 90 ASN A O 1
ATOM 615 N N . ARG A 1 91 ? 12.076 -10.824 -5.429 1.00 98.75 91 ARG A N 1
ATOM 616 C CA . ARG A 1 91 ? 11.599 -9.487 -5.801 1.00 98.75 91 ARG A CA 1
ATOM 617 C C . ARG A 1 91 ? 11.534 -9.398 -7.326 1.00 98.75 91 ARG A C 1
ATOM 619 O O . ARG A 1 91 ? 12.558 -9.529 -8.000 1.00 98.75 91 ARG A O 1
ATOM 626 N N . ALA A 1 92 ? 10.356 -9.095 -7.865 1.00 98.75 92 ALA A N 1
ATOM 627 C CA . ALA A 1 92 ? 10.197 -8.868 -9.294 1.00 98.75 92 ALA A CA 1
ATOM 628 C C . ALA A 1 92 ? 11.117 -7.720 -9.739 1.00 98.75 92 ALA A C 1
ATOM 630 O O . ALA A 1 92 ? 11.213 -6.698 -9.055 1.00 98.75 92 ALA A O 1
ATOM 631 N N . SER A 1 93 ? 11.785 -7.855 -10.887 1.00 98.50 93 SER A N 1
ATOM 632 C CA . SER A 1 93 ? 12.817 -6.901 -11.331 1.00 98.50 93 SER A CA 1
ATOM 633 C C . SER A 1 93 ? 12.329 -5.445 -11.343 1.00 98.50 93 SER A C 1
ATOM 635 O O . SER A 1 93 ? 13.054 -4.552 -10.899 1.00 98.50 93 SER A O 1
ATOM 637 N N . PHE A 1 94 ? 11.073 -5.227 -11.744 1.00 98.69 94 PHE A N 1
ATOM 638 C CA . PHE A 1 94 ? 10.405 -3.925 -11.781 1.00 98.69 94 PHE A CA 1
ATOM 639 C C . PHE A 1 94 ? 9.982 -3.379 -10.407 1.00 98.69 94 PHE A C 1
ATOM 641 O O . PHE A 1 94 ? 9.721 -2.186 -10.294 1.00 98.69 94 PHE A O 1
ATOM 648 N N . SER A 1 95 ? 9.882 -4.205 -9.361 1.00 98.81 95 SER A N 1
ATOM 649 C CA . SER A 1 95 ? 9.320 -3.783 -8.073 1.00 98.81 95 SER A CA 1
ATOM 650 C C . SER A 1 95 ? 10.229 -2.778 -7.380 1.00 98.81 95 SER A C 1
ATOM 652 O O . SER A 1 95 ? 11.332 -3.130 -6.961 1.00 98.81 95 SER A O 1
ATOM 654 N N . GLN A 1 96 ? 9.765 -1.548 -7.195 1.00 98.88 96 GLN A N 1
ATOM 655 C CA . GLN A 1 96 ? 10.483 -0.570 -6.382 1.00 98.88 96 GLN A CA 1
ATOM 656 C C . GLN A 1 96 ? 10.594 -1.037 -4.926 1.00 98.88 96 GLN A C 1
ATOM 658 O O . GLN A 1 96 ? 9.703 -1.718 -4.408 1.00 98.88 96 GLN A O 1
ATOM 663 N N . TYR A 1 97 ? 11.709 -0.689 -4.287 1.00 98.81 97 TYR A N 1
ATOM 664 C CA . TYR A 1 97 ? 12.078 -1.134 -2.942 1.00 98.81 97 TYR A CA 1
ATOM 665 C C . TYR A 1 97 ? 12.771 -0.006 -2.160 1.00 98.81 97 TYR A C 1
ATOM 667 O O . TYR A 1 97 ? 12.856 1.123 -2.643 1.00 98.81 97 TYR A O 1
ATOM 675 N N . GLY A 1 98 ? 13.274 -0.289 -0.959 1.00 98.19 98 GLY A N 1
ATOM 676 C CA . GLY A 1 98 ? 14.017 0.667 -0.138 1.00 98.19 98 GLY A CA 1
ATOM 677 C C . GLY A 1 98 ? 13.219 1.197 1.050 1.00 98.19 98 GLY A C 1
ATOM 678 O O . GLY A 1 98 ? 12.235 0.602 1.483 1.00 98.19 98 GLY A O 1
ATOM 679 N N . THR A 1 99 ? 13.669 2.323 1.607 1.00 96.62 99 THR A N 1
ATOM 680 C CA . THR A 1 99 ? 13.055 2.920 2.799 1.00 96.62 99 THR A CA 1
ATOM 681 C C . THR A 1 99 ? 11.573 3.208 2.575 1.00 96.62 99 THR A C 1
ATOM 683 O O . THR A 1 99 ? 11.212 3.933 1.646 1.00 96.62 99 THR A O 1
ATOM 686 N N . GLY A 1 100 ? 10.734 2.696 3.476 1.00 93.81 100 GLY A N 1
ATOM 687 C CA . GLY A 1 100 ? 9.281 2.836 3.415 1.00 93.81 100 GLY A CA 1
ATOM 688 C C . GLY A 1 100 ? 8.560 1.679 2.724 1.00 93.81 100 GLY A C 1
ATOM 689 O O . GLY A 1 100 ? 7.352 1.765 2.598 1.00 93.81 100 GLY A O 1
ATOM 690 N N . LEU A 1 101 ? 9.254 0.625 2.276 1.00 98.81 101 LEU A N 1
ATOM 691 C CA . LEU A 1 101 ? 8.621 -0.644 1.899 1.00 98.81 101 LEU A CA 1
ATOM 692 C C . LEU A 1 101 ? 8.191 -1.409 3.161 1.00 98.81 101 LEU A C 1
ATOM 694 O O . LEU A 1 101 ? 9.029 -1.653 4.028 1.00 98.81 101 LEU A O 1
ATOM 698 N N . ASP A 1 102 ? 6.925 -1.821 3.239 1.00 98.88 102 ASP A N 1
ATOM 699 C CA . ASP A 1 102 ? 6.396 -2.550 4.398 1.00 98.88 102 ASP A CA 1
ATOM 700 C C . ASP A 1 102 ? 6.317 -4.058 4.166 1.00 98.88 102 ASP A C 1
ATOM 702 O O . ASP A 1 102 ? 6.678 -4.838 5.040 1.00 98.88 102 ASP A O 1
ATOM 706 N N . ILE A 1 103 ? 5.819 -4.485 3.005 1.00 98.94 103 ILE A N 1
ATOM 707 C CA . ILE A 1 103 ? 5.504 -5.893 2.737 1.00 98.94 103 ILE A CA 1
ATOM 708 C C . ILE A 1 103 ? 5.531 -6.172 1.230 1.00 98.94 103 ILE A C 1
ATOM 710 O O . ILE A 1 103 ? 5.445 -5.252 0.411 1.00 98.94 103 ILE A O 1
ATOM 714 N N . VAL A 1 104 ? 5.629 -7.439 0.838 1.00 98.94 104 VAL A N 1
ATOM 715 C CA . VAL A 1 104 ? 5.528 -7.859 -0.564 1.00 98.94 104 VAL A CA 1
ATOM 716 C C . VAL A 1 104 ? 4.444 -8.912 -0.773 1.00 98.94 104 VAL A C 1
ATOM 718 O O . VAL A 1 104 ? 4.046 -9.623 0.150 1.00 98.94 104 VAL A O 1
ATOM 721 N N . ALA A 1 105 ? 3.948 -9.000 -2.005 1.00 98.94 105 ALA A N 1
ATOM 722 C CA . ALA A 1 105 ? 2.961 -9.989 -2.424 1.00 98.94 105 ALA A CA 1
ATOM 723 C C . ALA A 1 105 ? 3.162 -10.390 -3.899 1.00 98.94 105 ALA A C 1
ATOM 725 O O . ALA A 1 105 ? 3.877 -9.688 -4.623 1.00 98.94 105 ALA A O 1
ATOM 726 N N . PRO A 1 106 ? 2.525 -11.474 -4.383 1.00 98.88 106 PRO A N 1
ATOM 727 C CA . PRO A 1 106 ? 2.655 -11.901 -5.773 1.00 98.88 106 PRO A CA 1
ATOM 728 C C . PRO A 1 106 ? 2.220 -10.806 -6.751 1.00 98.88 106 PRO A C 1
ATOM 730 O O . PRO A 1 106 ? 1.106 -10.285 -6.674 1.00 98.88 106 PRO A O 1
ATOM 733 N N . GLY A 1 107 ? 3.101 -10.452 -7.686 1.00 98.81 107 GLY A N 1
ATOM 734 C CA . GLY A 1 107 ? 2.849 -9.385 -8.658 1.00 98.81 107 GLY A CA 1
ATOM 735 C C . GLY A 1 107 ? 3.261 -9.715 -10.089 1.00 98.81 107 GLY A C 1
ATOM 736 O O . GLY A 1 107 ? 3.236 -8.824 -10.933 1.00 98.81 107 GLY A O 1
ATOM 737 N N . VAL A 1 108 ? 3.648 -10.959 -10.383 1.00 98.88 108 VAL A N 1
ATOM 738 C CA . VAL A 1 108 ? 4.051 -11.408 -11.726 1.00 98.88 108 VAL A CA 1
ATOM 739 C C . VAL A 1 108 ? 3.048 -12.428 -12.256 1.00 98.88 108 VAL A C 1
ATOM 741 O O . VAL A 1 108 ? 2.792 -13.435 -11.606 1.00 98.88 108 VAL A O 1
ATOM 744 N N . GLY A 1 109 ? 2.488 -12.177 -13.444 1.00 98.38 109 GLY A N 1
ATOM 745 C CA . GLY A 1 109 ? 1.591 -13.125 -14.117 1.00 98.38 109 GLY A CA 1
ATOM 746 C C . GLY A 1 109 ? 0.263 -13.362 -13.391 1.00 98.38 109 GLY A C 1
ATOM 747 O O . GLY A 1 109 ? -0.335 -14.427 -13.537 1.00 98.38 109 GLY A O 1
ATOM 748 N N . VAL A 1 110 ? -0.211 -12.381 -12.621 1.00 98.81 110 VAL A N 1
ATOM 749 C CA . VAL A 1 110 ? -1.411 -12.501 -11.785 1.00 98.81 110 VAL A CA 1
ATOM 750 C C . VAL A 1 110 ? -2.656 -12.449 -12.664 1.00 98.81 110 VAL A C 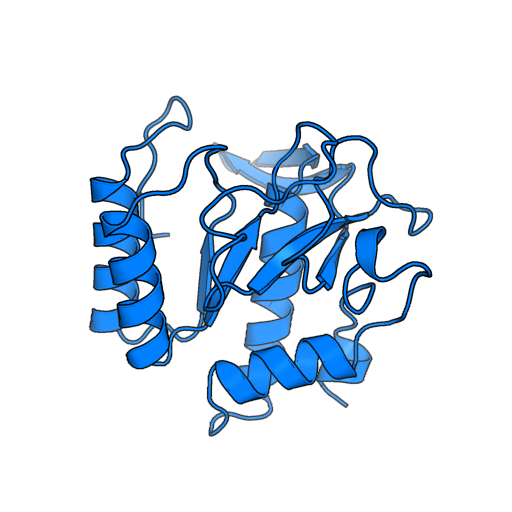1
ATOM 752 O O . VAL A 1 110 ? -2.948 -11.417 -13.273 1.00 98.81 110 VAL A O 1
ATOM 755 N N . GLN A 1 111 ? -3.390 -13.561 -12.730 1.00 98.56 111 GLN A N 1
ATOM 756 C CA . GLN A 1 111 ? -4.664 -13.650 -13.440 1.00 98.56 111 GLN A CA 1
ATOM 757 C C . GLN A 1 111 ? -5.791 -13.025 -12.608 1.00 98.56 111 GLN A C 1
ATOM 759 O O . GLN A 1 111 ? -5.935 -13.319 -11.424 1.00 98.56 111 GLN A O 1
ATOM 764 N N . SER A 1 112 ? -6.613 -12.177 -13.225 1.00 98.62 112 SER A N 1
ATOM 765 C CA . SER A 1 112 ? -7.790 -11.591 -12.576 1.00 98.62 112 SER A CA 1
ATOM 766 C C . SER A 1 112 ? -8.898 -11.269 -13.581 1.00 98.62 112 SER A C 1
ATOM 768 O O . SER A 1 112 ? -8.742 -11.458 -14.791 1.00 98.62 112 SER A O 1
ATOM 770 N N . THR A 1 113 ? -10.034 -10.791 -13.073 1.00 98.25 113 THR A N 1
ATOM 771 C CA . THR A 1 113 ? -11.155 -10.300 -13.880 1.00 98.25 113 THR A CA 1
ATOM 772 C C . THR A 1 113 ? -10.733 -9.111 -14.733 1.00 98.25 113 THR A C 1
ATOM 774 O O . THR A 1 113 ? -10.013 -8.224 -14.270 1.00 98.25 113 THR A O 1
ATOM 777 N N . TYR A 1 114 ? -11.239 -9.058 -15.959 1.00 97.56 114 TYR A N 1
ATOM 778 C CA . TYR A 1 114 ? -10.944 -8.016 -16.929 1.00 97.56 114 TYR A CA 1
ATOM 779 C C . TYR A 1 114 ? -12.224 -7.500 -17.596 1.00 97.56 114 TYR A C 1
ATOM 781 O O . TYR A 1 114 ? -13.318 -8.042 -17.411 1.00 97.56 114 TYR A O 1
ATOM 789 N N . LEU A 1 115 ? -12.099 -6.411 -18.357 1.00 94.88 115 LEU A N 1
ATOM 790 C CA . LEU A 1 115 ? -13.230 -5.803 -19.058 1.00 94.88 115 LEU A CA 1
ATOM 791 C C . LEU A 1 115 ? -13.931 -6.813 -19.978 1.00 94.88 115 LEU A C 1
ATOM 793 O O . LEU A 1 115 ? -13.325 -7.773 -20.447 1.00 94.88 115 LEU A O 1
ATOM 797 N N . GLN A 1 116 ? -15.209 -6.555 -20.266 1.00 96.44 116 GLN A N 1
ATOM 798 C CA . GLN A 1 116 ? -16.021 -7.376 -21.176 1.00 96.44 116 GLN A CA 1
ATOM 799 C C . GLN A 1 116 ? -16.170 -8.840 -20.709 1.00 96.44 116 GLN A C 1
ATOM 801 O O . GLN A 1 116 ? -16.204 -9.762 -21.524 1.00 96.44 116 GLN A O 1
ATOM 806 N N . ASN A 1 117 ? -16.283 -9.046 -19.388 1.00 95.88 117 ASN A N 1
ATOM 807 C CA . ASN A 1 117 ? -16.436 -10.359 -18.743 1.00 95.88 117 ASN A CA 1
ATOM 808 C C . ASN A 1 117 ? -15.316 -11.350 -19.108 1.00 95.88 117 ASN A C 1
ATOM 810 O O . ASN A 1 117 ? -15.566 -12.542 -19.272 1.00 95.88 117 ASN A O 1
ATOM 814 N N . GLN A 1 118 ? -14.092 -10.847 -19.276 1.00 98.12 118 GLN A N 1
ATOM 815 C CA . GLN A 1 118 ? -12.916 -11.654 -19.596 1.00 98.12 118 GLN A CA 1
ATOM 816 C C . GLN A 1 118 ? -12.024 -11.856 -18.370 1.00 98.12 118 GLN A C 1
ATOM 818 O O . GLN A 1 118 ? -12.239 -11.267 -17.309 1.00 98.12 118 GLN A O 1
ATOM 823 N N . TYR A 1 119 ? -10.977 -12.655 -18.554 1.00 98.25 119 TYR A N 1
ATOM 824 C CA . TYR A 1 119 ? -9.864 -12.786 -17.623 1.00 98.25 119 TYR A CA 1
ATOM 825 C C . TYR A 1 119 ? -8.563 -12.437 -18.339 1.00 98.25 119 TYR A C 1
ATOM 827 O O . TYR A 1 119 ? -8.398 -12.738 -19.521 1.00 98.25 119 TYR A O 1
ATOM 835 N N . ALA A 1 120 ? -7.635 -11.812 -17.622 1.00 98.19 120 ALA A N 1
ATOM 836 C CA . ALA A 1 120 ? -6.319 -11.470 -18.144 1.00 98.19 120 ALA A CA 1
ATOM 837 C C . ALA A 1 120 ? -5.258 -11.616 -17.054 1.00 98.19 120 ALA A C 1
ATOM 839 O O . ALA A 1 120 ? -5.555 -11.448 -15.870 1.00 98.19 120 ALA A O 1
ATOM 840 N N . SER A 1 121 ? -4.024 -11.903 -17.467 1.00 98.38 121 SER A N 1
ATOM 841 C CA . SER A 1 121 ? -2.859 -11.912 -16.582 1.00 98.38 121 SER A CA 1
ATOM 842 C C . SER A 1 121 ? -2.046 -10.642 -16.773 1.00 98.38 121 SER A C 1
ATOM 844 O O . SER A 1 121 ? -1.685 -10.301 -17.899 1.00 98.38 121 SER A O 1
ATOM 846 N N . LEU A 1 122 ? -1.747 -9.958 -15.672 1.00 98.56 122 LEU A N 1
ATOM 847 C CA . LEU A 1 122 ? -0.943 -8.737 -15.653 1.00 98.56 122 LEU A CA 1
ATOM 848 C C . LEU A 1 122 ? 0.212 -8.867 -14.655 1.00 98.56 122 LEU A C 1
ATOM 850 O O . LEU A 1 122 ? 0.197 -9.720 -13.766 1.00 98.56 122 LEU A O 1
ATOM 854 N N . SER A 1 123 ? 1.207 -7.996 -14.806 1.00 98.75 123 SER A N 1
ATOM 855 C CA . SER A 1 123 ? 2.350 -7.906 -13.898 1.00 98.75 123 SER A CA 1
ATOM 856 C C . SER A 1 123 ? 2.542 -6.469 -13.430 1.00 98.75 123 SER A C 1
ATOM 858 O O . SER A 1 123 ? 2.463 -5.534 -14.227 1.00 98.75 123 SER A O 1
ATO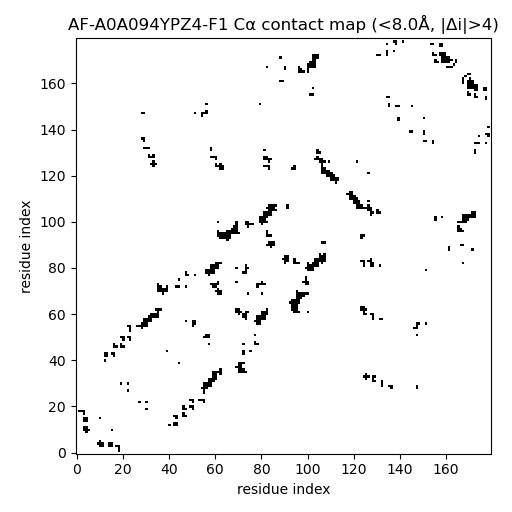M 860 N N . GLY A 1 124 ? 2.824 -6.296 -12.144 1.00 98.75 124 GLY A N 1
ATOM 861 C CA . GLY A 1 124 ? 3.077 -5.001 -11.531 1.00 98.75 124 GLY A CA 1
ATOM 862 C C . GLY A 1 124 ? 2.911 -5.039 -10.017 1.00 98.75 124 GLY A C 1
ATOM 863 O O . GLY A 1 124 ? 2.213 -5.889 -9.467 1.00 98.75 124 GLY A O 1
ATOM 864 N N . THR A 1 125 ? 3.486 -4.056 -9.329 1.00 98.81 125 THR A N 1
ATOM 865 C CA . THR A 1 125 ? 3.178 -3.806 -7.908 1.00 98.81 125 THR A CA 1
ATOM 866 C C . THR A 1 125 ? 1.691 -3.517 -7.708 1.00 98.81 125 THR A C 1
ATOM 868 O O . THR A 1 125 ? 1.118 -3.947 -6.716 1.00 98.81 125 THR A O 1
ATOM 871 N N . SER A 1 126 ? 1.026 -2.953 -8.724 1.00 98.50 126 SER A N 1
ATOM 872 C CA . SER A 1 126 ? -0.432 -2.836 -8.814 1.00 98.50 126 SER A CA 1
ATOM 873 C C . SER A 1 126 ? -1.193 -4.157 -8.632 1.00 98.50 126 SER A C 1
ATOM 875 O O . SER A 1 126 ? -2.330 -4.109 -8.169 1.00 98.50 126 SER A O 1
ATOM 877 N N . MET A 1 127 ? -0.604 -5.303 -8.995 1.00 98.88 127 MET A N 1
ATOM 878 C CA . MET A 1 127 ? -1.188 -6.642 -8.821 1.00 98.88 127 MET A CA 1
ATOM 879 C C . MET A 1 127 ? -0.853 -7.237 -7.446 1.00 98.88 127 MET A C 1
ATOM 881 O O . MET A 1 127 ? -1.637 -8.016 -6.913 1.00 98.88 127 MET A O 1
ATOM 885 N N . ALA A 1 128 ? 0.259 -6.826 -6.836 1.00 98.94 128 ALA A N 1
ATOM 886 C CA . ALA A 1 128 ? 0.628 -7.226 -5.481 1.00 98.94 128 ALA A CA 1
ATOM 887 C C . ALA A 1 128 ? -0.241 -6.531 -4.417 1.00 98.94 128 ALA A C 1
ATOM 889 O O . ALA A 1 128 ? -0.756 -7.187 -3.514 1.00 98.94 128 ALA A O 1
ATOM 890 N N . THR A 1 129 ? -0.479 -5.221 -4.553 1.00 98.94 129 THR A N 1
ATOM 891 C CA . THR A 1 129 ? -1.294 -4.413 -3.622 1.00 98.94 129 THR A CA 1
ATOM 892 C C . THR A 1 129 ? -2.653 -5.041 -3.251 1.00 98.94 129 THR A C 1
ATOM 894 O O . THR A 1 129 ? -2.928 -5.144 -2.052 1.00 98.94 129 THR A O 1
ATOM 897 N N . PRO A 1 130 ? -3.484 -5.533 -4.198 1.00 98.88 130 PRO A N 1
ATOM 898 C CA . PRO A 1 130 ? -4.791 -6.096 -3.862 1.00 98.88 130 PRO A CA 1
ATOM 899 C C . PRO A 1 130 ? -4.727 -7.419 -3.092 1.00 98.88 130 PRO A C 1
ATOM 901 O O . PRO A 1 130 ? -5.681 -7.720 -2.379 1.00 98.88 130 PRO A O 1
ATOM 904 N N . HIS A 1 131 ? -3.629 -8.183 -3.160 1.00 98.94 131 HIS A N 1
ATOM 905 C CA . HIS A 1 131 ? -3.459 -9.351 -2.287 1.00 98.94 131 HIS A CA 1
ATOM 906 C C . HIS A 1 131 ? -3.405 -8.908 -0.823 1.00 98.94 131 HIS A C 1
ATOM 908 O O . HIS A 1 131 ? -4.156 -9.412 0.004 1.00 98.94 131 HIS A O 1
ATOM 914 N N . VAL A 1 132 ? -2.577 -7.907 -0.513 1.00 98.94 132 VAL A N 1
ATOM 915 C CA . VAL A 1 132 ? -2.437 -7.372 0.850 1.00 98.94 132 VAL A CA 1
ATOM 916 C C . VAL A 1 132 ? -3.732 -6.714 1.322 1.00 98.94 132 VAL A C 1
ATOM 918 O O . VAL A 1 132 ? -4.148 -6.944 2.453 1.00 98.94 132 VAL A O 1
ATOM 921 N N . ALA A 1 133 ? -4.410 -5.954 0.456 1.00 98.94 133 ALA A N 1
ATOM 922 C CA . ALA A 1 133 ? -5.717 -5.381 0.778 1.00 98.94 133 ALA A CA 1
ATOM 923 C C . ALA A 1 133 ? -6.771 -6.467 1.073 1.00 98.94 133 ALA A C 1
ATOM 925 O O . ALA A 1 133 ? -7.563 -6.319 2.000 1.00 98.94 133 ALA A O 1
ATOM 926 N N . GLY A 1 134 ? -6.756 -7.577 0.329 1.00 98.88 134 GLY A N 1
ATOM 927 C CA . GLY A 1 134 ? -7.621 -8.728 0.585 1.00 98.88 134 GLY A CA 1
ATOM 928 C C . GLY A 1 134 ? -7.316 -9.411 1.918 1.00 98.88 134 GLY A C 1
ATOM 929 O O . GLY A 1 134 ? -8.231 -9.660 2.697 1.00 98.88 134 GLY A O 1
ATOM 930 N N . VAL A 1 135 ? -6.039 -9.655 2.233 1.00 98.94 135 VAL A N 1
ATOM 931 C CA . VAL A 1 135 ? -5.655 -10.247 3.528 1.00 98.94 135 VAL A CA 1
ATOM 932 C C . VAL A 1 135 ? -6.001 -9.315 4.689 1.00 98.94 135 VAL A C 1
ATOM 934 O O . VAL A 1 135 ? -6.503 -9.781 5.708 1.00 98.94 135 VAL A O 1
ATOM 937 N N . ALA A 1 136 ? -5.834 -8.000 4.528 1.00 98.88 136 ALA A N 1
ATOM 938 C CA . ALA A 1 136 ? -6.288 -7.026 5.517 1.00 98.88 136 ALA A CA 1
ATOM 939 C C . ALA A 1 136 ? -7.793 -7.153 5.807 1.00 98.88 136 ALA A C 1
ATOM 941 O O . ALA A 1 136 ? -8.200 -7.069 6.964 1.00 98.88 136 ALA A O 1
ATOM 942 N N . ALA A 1 137 ? -8.611 -7.399 4.778 1.00 98.88 137 ALA A N 1
ATOM 943 C CA . ALA A 1 137 ? -10.048 -7.604 4.944 1.00 98.88 137 ALA A CA 1
ATOM 944 C C . ALA A 1 137 ? -10.357 -8.895 5.720 1.00 98.88 137 ALA A C 1
ATOM 946 O O . ALA A 1 137 ? -11.211 -8.871 6.601 1.00 98.88 137 ALA A O 1
ATOM 947 N N . LEU A 1 138 ? -9.620 -9.986 5.473 1.00 98.88 138 LEU A N 1
ATOM 948 C CA . LEU A 1 138 ? -9.752 -11.229 6.249 1.00 98.88 138 LEU A CA 1
ATOM 949 C C . LEU A 1 138 ? -9.377 -11.021 7.727 1.00 98.88 138 LEU A C 1
ATOM 951 O O . LEU A 1 138 ? -10.074 -11.486 8.629 1.00 98.88 138 LEU A O 1
ATOM 955 N N . VAL A 1 139 ? -8.300 -10.274 7.995 1.00 98.81 139 VAL A N 1
ATOM 956 C CA . VAL A 1 139 ? -7.896 -9.922 9.367 1.00 98.81 139 VAL A CA 1
ATOM 957 C C . VAL A 1 139 ? -8.959 -9.058 10.047 1.00 98.81 139 VAL A C 1
ATOM 959 O O . VAL A 1 139 ? -9.262 -9.293 11.217 1.00 98.81 139 VAL A O 1
ATOM 962 N N . LYS A 1 140 ? -9.546 -8.090 9.328 1.00 98.75 140 LYS A N 1
ATOM 963 C CA . LYS A 1 140 ? -10.631 -7.235 9.833 1.00 98.75 140 LYS A CA 1
ATOM 964 C C . LYS A 1 140 ? -11.898 -8.033 10.134 1.00 98.75 140 LYS A C 1
ATOM 966 O O . LYS A 1 140 ? -12.517 -7.793 11.163 1.00 98.75 140 LYS A O 1
ATOM 971 N N . GLU A 1 141 ? -12.264 -8.987 9.280 1.00 98.62 141 GLU A N 1
ATOM 972 C CA . GLU A 1 141 ? -13.397 -9.889 9.517 1.00 98.62 141 GLU A CA 1
ATOM 973 C C . GLU A 1 141 ? -13.193 -10.706 10.796 1.00 98.62 141 GLU A C 1
ATOM 975 O O . GLU A 1 141 ? -14.084 -10.774 11.642 1.00 98.62 141 GLU A O 1
ATOM 980 N N . LYS A 1 142 ? -11.997 -11.278 10.976 1.00 98.50 142 LYS A N 1
ATOM 981 C CA . LYS A 1 142 ? -11.662 -12.047 12.177 1.00 98.50 142 LYS A CA 1
ATOM 982 C C . LYS A 1 142 ? -11.583 -11.181 13.437 1.00 98.50 142 LYS A C 1
ATOM 984 O O . LYS A 1 142 ? -11.939 -11.641 14.522 1.00 98.50 142 LYS A O 1
ATOM 989 N N . ASN A 1 143 ? -11.131 -9.936 13.302 1.00 98.44 143 ASN A N 1
ATOM 990 C CA . ASN A 1 143 ? -10.935 -9.003 14.408 1.00 98.44 143 ASN A CA 1
ATOM 991 C C . ASN A 1 143 ? -11.690 -7.679 14.159 1.00 98.44 143 ASN A C 1
ATOM 993 O O . ASN A 1 143 ? -11.059 -6.645 13.915 1.00 98.44 143 ASN A O 1
ATOM 997 N N . PRO A 1 144 ? -13.037 -7.655 14.252 1.00 98.38 144 PRO A N 1
ATOM 998 C CA . PRO A 1 144 ? -13.836 -6.493 13.843 1.00 98.38 144 PRO A CA 1
ATOM 999 C C . PRO A 1 144 ? -13.519 -5.199 14.600 1.00 98.38 144 PRO A C 1
ATOM 1001 O O . PRO A 1 144 ? -13.735 -4.105 14.078 1.00 98.38 144 PRO A O 1
ATOM 1004 N N . THR A 1 145 ? -12.986 -5.299 15.820 1.00 98.44 145 THR A N 1
ATOM 1005 C CA . THR A 1 145 ? -12.645 -4.146 16.666 1.00 98.44 145 THR A CA 1
ATOM 1006 C C . THR A 1 145 ? -11.260 -3.569 16.391 1.00 98.44 145 THR A C 1
ATOM 1008 O O . THR A 1 145 ? -10.947 -2.517 16.939 1.00 98.44 145 THR A O 1
ATOM 1011 N N . TRP A 1 146 ? -10.428 -4.227 15.579 1.00 98.69 146 TRP A N 1
ATOM 1012 C CA . TRP A 1 146 ? -9.081 -3.741 15.292 1.00 98.69 146 TRP A CA 1
ATOM 1013 C C . TRP A 1 146 ? -9.102 -2.508 14.390 1.00 98.69 146 TRP A C 1
ATOM 1015 O O . TRP A 1 146 ? -9.867 -2.411 13.422 1.00 98.69 146 TRP A O 1
ATOM 1025 N N . SER A 1 147 ? -8.225 -1.572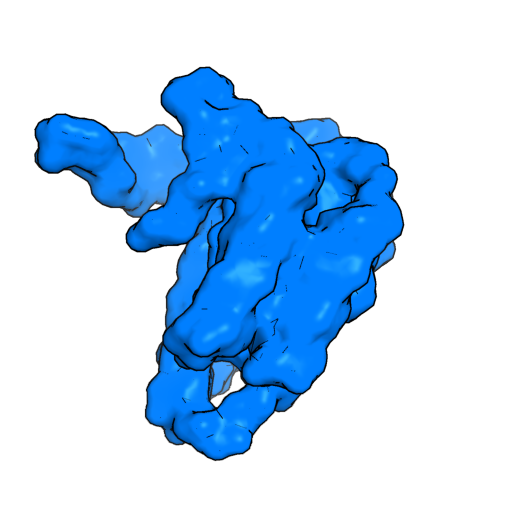 14.723 1.00 98.81 147 SER A N 1
ATOM 1026 C CA . SER A 1 147 ? -7.890 -0.390 13.944 1.00 98.81 147 SER A CA 1
ATOM 1027 C C . SER A 1 147 ? -7.051 -0.741 12.712 1.00 98.81 147 SER A C 1
ATOM 1029 O O . SER A 1 147 ? -6.418 -1.796 12.624 1.00 98.81 147 SER A O 1
ATOM 1031 N N . ASN A 1 148 ? -6.989 0.190 11.762 1.00 98.69 148 ASN A N 1
ATOM 1032 C CA . ASN A 1 148 ? -6.075 0.118 10.622 1.00 98.69 148 ASN A CA 1
ATOM 1033 C C . ASN A 1 148 ? -4.602 -0.060 11.036 1.00 98.69 148 ASN A C 1
ATOM 1035 O O . ASN A 1 148 ? -3.872 -0.793 10.370 1.00 98.69 148 ASN A O 1
ATOM 1039 N N . VAL A 1 149 ? -4.166 0.563 12.136 1.00 98.69 149 VAL A N 1
ATOM 1040 C CA . VAL A 1 149 ? -2.801 0.427 12.668 1.00 98.69 149 VAL A CA 1
ATOM 1041 C C . VAL A 1 149 ? -2.544 -0.988 13.184 1.00 98.69 149 VAL A C 1
ATOM 1043 O O . VAL A 1 149 ? -1.524 -1.579 12.830 1.00 98.69 149 VAL A O 1
ATOM 1046 N N . GLU A 1 150 ? -3.471 -1.556 13.961 1.00 98.81 150 GLU A N 1
ATOM 1047 C CA . GLU A 1 150 ? -3.361 -2.935 14.463 1.00 98.81 150 GLU A CA 1
ATOM 1048 C C . GLU A 1 150 ? -3.335 -3.944 13.312 1.00 98.81 150 GLU A C 1
ATOM 1050 O O . GLU A 1 150 ? -2.488 -4.835 13.296 1.00 98.81 150 GLU A O 1
ATOM 1055 N N . ILE A 1 151 ? -4.186 -3.759 12.297 1.00 98.88 151 ILE A N 1
ATOM 1056 C CA . ILE A 1 151 ? -4.202 -4.618 11.105 1.00 98.88 151 ILE A CA 1
ATOM 1057 C C . ILE A 1 151 ? -2.881 -4.515 10.346 1.00 98.88 151 ILE A C 1
ATOM 1059 O O . ILE A 1 151 ? -2.287 -5.542 10.027 1.00 98.88 151 ILE A O 1
ATOM 1063 N N . ARG A 1 152 ? -2.384 -3.297 10.086 1.00 98.88 152 ARG A N 1
ATOM 1064 C CA . ARG A 1 152 ? -1.082 -3.090 9.433 1.00 98.88 152 ARG A CA 1
ATOM 1065 C C . ARG A 1 152 ? 0.028 -3.822 10.180 1.00 98.88 152 ARG A C 1
ATOM 1067 O O . ARG A 1 152 ? 0.783 -4.563 9.558 1.00 98.88 152 ARG A O 1
ATOM 1074 N N . GLN A 1 153 ? 0.112 -3.612 11.493 1.00 98.75 153 GLN A N 1
ATOM 1075 C CA . GLN A 1 153 ? 1.149 -4.207 12.328 1.00 98.75 153 GLN A CA 1
ATOM 1076 C C . GLN A 1 153 ? 1.058 -5.734 12.325 1.00 98.75 153 GLN A C 1
ATOM 1078 O O . GLN A 1 153 ? 2.079 -6.407 12.181 1.00 98.75 153 GLN A O 1
ATOM 1083 N N . HIS A 1 154 ? -0.152 -6.283 12.434 1.00 98.81 154 HIS A N 1
ATOM 1084 C CA . HIS A 1 154 ? -0.371 -7.723 12.398 1.00 98.81 154 HIS A CA 1
ATOM 1085 C C . HIS A 1 154 ? 0.075 -8.331 11.069 1.00 98.81 154 HIS A C 1
ATOM 1087 O O . HIS A 1 154 ? 0.899 -9.238 11.082 1.00 98.81 154 HIS A O 1
ATOM 1093 N N . LEU A 1 155 ? -0.348 -7.756 9.935 1.00 98.88 155 LEU A N 1
ATOM 1094 C CA . LEU A 1 155 ? 0.077 -8.200 8.600 1.00 98.88 155 LEU A CA 1
ATOM 1095 C C . LEU A 1 155 ? 1.602 -8.226 8.457 1.00 98.88 155 LEU A C 1
ATOM 1097 O O . LEU A 1 155 ? 2.152 -9.178 7.908 1.00 98.88 155 LEU A O 1
ATOM 1101 N N . THR A 1 156 ? 2.291 -7.192 8.953 1.00 98.69 156 THR A N 1
ATOM 1102 C CA . THR A 1 156 ? 3.757 -7.127 8.908 1.00 98.69 156 THR A CA 1
ATOM 1103 C C . THR A 1 156 ? 4.437 -8.085 9.884 1.00 98.69 156 THR A C 1
ATOM 1105 O O . THR A 1 156 ? 5.546 -8.527 9.606 1.00 98.69 156 THR A O 1
ATOM 1108 N N . ASN A 1 157 ? 3.806 -8.424 11.010 1.00 98.69 157 ASN A N 1
ATOM 1109 C CA . ASN A 1 157 ? 4.364 -9.351 11.998 1.00 98.69 157 ASN A CA 1
ATOM 1110 C C . ASN A 1 157 ? 4.202 -10.817 11.583 1.00 98.69 157 ASN A C 1
ATOM 1112 O O . ASN A 1 157 ? 5.035 -11.645 11.937 1.00 98.69 157 ASN A O 1
ATOM 1116 N N . THR A 1 158 ? 3.135 -11.138 10.849 1.00 98.81 158 THR A N 1
ATOM 1117 C CA . THR A 1 158 ? 2.837 -12.496 10.372 1.00 98.81 158 THR A CA 1
ATOM 1118 C C . THR A 1 158 ? 3.366 -12.768 8.965 1.00 98.81 158 THR A C 1
ATOM 1120 O O . THR A 1 158 ? 3.175 -13.861 8.437 1.00 98.81 158 THR A O 1
ATOM 1123 N N . ALA A 1 159 ? 3.998 -11.783 8.321 1.00 98.81 159 ALA A N 1
ATOM 1124 C CA . ALA A 1 159 ? 4.612 -11.958 7.011 1.00 98.81 159 ALA A CA 1
ATOM 1125 C C . ALA A 1 159 ? 5.755 -12.986 7.068 1.00 98.81 159 ALA A C 1
ATOM 1127 O O . ALA A 1 159 ? 6.503 -13.057 8.041 1.00 98.81 159 ALA A O 1
ATOM 1128 N N . THR A 1 160 ? 5.916 -13.770 6.003 1.00 98.81 160 THR A N 1
ATOM 1129 C CA . THR A 1 160 ? 7.012 -14.733 5.869 1.00 98.81 160 THR A CA 1
ATOM 1130 C C . THR A 1 160 ? 8.279 -14.011 5.394 1.00 98.81 160 THR A C 1
ATOM 1132 O O . THR A 1 160 ? 8.289 -13.509 4.268 1.00 98.81 160 THR A O 1
ATOM 1135 N N . PRO A 1 161 ? 9.366 -13.952 6.190 1.00 98.56 161 PRO A N 1
ATOM 1136 C CA . PRO A 1 161 ? 10.575 -13.230 5.801 1.00 98.56 161 PRO A CA 1
ATOM 1137 C C . PRO A 1 161 ? 11.234 -13.832 4.551 1.00 98.56 161 PRO A C 1
ATOM 1139 O O . PRO A 1 161 ? 11.484 -15.033 4.500 1.00 98.56 161 PRO A O 1
ATOM 1142 N N . LEU A 1 162 ? 11.578 -12.985 3.574 1.00 98.38 162 LEU A N 1
ATOM 1143 C CA . LEU A 1 162 ? 12.208 -13.392 2.302 1.00 98.38 162 LEU A CA 1
ATOM 1144 C C . LEU A 1 162 ? 13.671 -12.930 2.152 1.00 98.38 162 LEU A C 1
ATOM 1146 O O . LEU A 1 162 ? 14.264 -13.017 1.078 1.00 98.38 162 LEU A O 1
ATOM 1150 N N . GLY A 1 163 ? 14.276 -12.423 3.228 1.00 96.56 163 GLY A N 1
ATOM 1151 C CA . GLY A 1 163 ? 15.669 -11.976 3.244 1.00 96.56 163 GLY A CA 1
ATOM 1152 C C . GLY A 1 163 ? 15.802 -10.498 3.592 1.00 96.56 163 GLY A C 1
ATOM 1153 O O . GLY A 1 163 ? 15.290 -10.057 4.614 1.00 96.56 163 GLY A O 1
ATOM 1154 N N . ASN A 1 164 ? 16.543 -9.737 2.780 1.00 97.69 164 ASN A N 1
ATOM 1155 C CA . ASN A 1 164 ? 16.898 -8.350 3.093 1.00 97.69 164 ASN A CA 1
ATOM 1156 C C . ASN A 1 164 ? 15.646 -7.452 3.222 1.00 97.69 164 ASN A C 1
ATOM 1158 O O . ASN A 1 164 ? 14.977 -7.222 2.210 1.00 97.69 164 ASN A O 1
ATOM 1162 N N . PRO A 1 165 ? 15.373 -6.848 4.397 1.00 97.69 165 PRO A N 1
ATOM 1163 C CA . PRO A 1 165 ? 14.206 -5.983 4.590 1.00 97.69 165 PRO A CA 1
ATOM 1164 C C . PRO A 1 165 ? 14.176 -4.764 3.664 1.00 97.69 165 PRO A C 1
ATOM 1166 O O . PRO A 1 165 ? 13.113 -4.280 3.297 1.00 97.69 165 PRO A O 1
ATOM 1169 N N . THR A 1 166 ? 15.336 -4.299 3.192 1.00 98.12 166 THR A N 1
ATOM 1170 C CA . THR A 1 166 ? 15.403 -3.230 2.180 1.00 98.12 166 THR A CA 1
ATOM 1171 C C . THR A 1 166 ? 14.711 -3.640 0.875 1.00 98.12 166 THR A C 1
ATOM 1173 O O . THR A 1 166 ? 14.178 -2.785 0.175 1.00 98.12 166 THR A O 1
ATOM 1176 N N . GLN A 1 167 ? 14.723 -4.932 0.528 1.00 98.38 167 GLN A N 1
ATOM 1177 C CA . GLN A 1 167 ? 14.128 -5.472 -0.700 1.00 98.38 167 GLN A CA 1
ATOM 1178 C C . GLN A 1 167 ? 12.707 -6.012 -0.513 1.00 98.38 167 GLN A C 1
ATOM 1180 O O . GLN A 1 167 ? 11.957 -6.028 -1.488 1.00 98.38 167 GLN A O 1
ATOM 1185 N N . TYR A 1 168 ? 12.352 -6.439 0.703 1.00 98.75 168 TYR A N 1
ATOM 1186 C CA . TYR A 1 168 ? 11.121 -7.194 0.967 1.00 98.75 168 TYR A CA 1
ATOM 1187 C C . TYR A 1 168 ? 10.234 -6.618 2.081 1.00 98.75 168 TYR A C 1
ATOM 1189 O O . TYR A 1 168 ? 9.149 -7.145 2.319 1.00 98.75 168 TYR A O 1
ATOM 1197 N N . GLY A 1 169 ? 10.665 -5.560 2.773 1.00 98.62 169 GLY A N 1
ATOM 1198 C CA . GLY A 1 169 ? 10.013 -5.111 4.002 1.00 98.62 169 GLY A CA 1
ATOM 1199 C C . GLY A 1 169 ? 10.007 -6.241 5.033 1.00 98.62 169 GLY A C 1
ATOM 1200 O O . GLY A 1 169 ? 11.029 -6.896 5.246 1.00 98.62 169 GLY A O 1
ATOM 1201 N N . SER A 1 170 ? 8.846 -6.519 5.614 1.00 98.81 170 SER A N 1
ATOM 1202 C CA . SER A 1 170 ? 8.628 -7.667 6.496 1.00 98.81 170 SER A CA 1
ATOM 1203 C C . SER A 1 170 ? 8.590 -9.023 5.781 1.00 98.81 170 SER A C 1
ATOM 1205 O O . SER A 1 170 ? 8.677 -10.054 6.443 1.00 98.81 170 SER A O 1
ATOM 1207 N N . GLY A 1 171 ? 8.493 -9.055 4.448 1.00 98.81 171 GLY A N 1
ATOM 1208 C CA . GLY A 1 171 ? 8.432 -10.288 3.662 1.00 98.81 171 GLY A CA 1
ATOM 1209 C C . GLY A 1 171 ? 7.096 -10.509 2.957 1.00 98.81 171 GLY A C 1
ATOM 1210 O O . GLY A 1 171 ? 6.352 -9.563 2.695 1.00 98.81 171 GLY A O 1
ATOM 1211 N N . LEU A 1 172 ? 6.821 -11.761 2.595 1.00 98.94 172 LEU A N 1
ATOM 1212 C CA . LEU A 1 172 ? 5.623 -12.167 1.867 1.00 98.94 172 LEU A CA 1
ATOM 1213 C C . LEU A 1 172 ? 4.395 -12.137 2.775 1.00 98.94 172 LEU A C 1
ATOM 1215 O O . LEU A 1 172 ? 4.401 -12.747 3.844 1.00 98.94 172 LEU A O 1
ATOM 1219 N N . VAL A 1 173 ? 3.324 -11.476 2.336 1.00 98.88 173 VAL A N 1
ATOM 1220 C CA . VAL A 1 173 ? 2.037 -11.533 3.040 1.00 98.88 173 VAL A CA 1
ATOM 1221 C C . VAL A 1 173 ? 1.559 -12.982 3.179 1.00 98.88 173 VAL A C 1
ATOM 1223 O O . VAL A 1 173 ? 1.486 -13.719 2.198 1.00 98.88 173 VAL A O 1
ATOM 1226 N N . ASN A 1 174 ? 1.216 -13.388 4.402 1.00 98.81 174 ASN A N 1
ATOM 1227 C CA . ASN A 1 174 ? 0.758 -14.739 4.704 1.00 98.81 174 ASN A CA 1
ATOM 1228 C C . ASN A 1 174 ? -0.638 -14.682 5.328 1.00 98.81 174 ASN A C 1
ATOM 1230 O O . ASN A 1 174 ? -0.803 -14.298 6.484 1.00 98.81 174 ASN A O 1
ATOM 1234 N N . ALA A 1 175 ? -1.649 -15.032 4.531 1.00 98.56 175 ALA A N 1
ATOM 1235 C CA . ALA A 1 175 ? -3.039 -14.969 4.962 1.00 98.56 175 ALA A CA 1
ATOM 1236 C C . ALA A 1 175 ? -3.354 -15.968 6.077 1.00 98.56 175 ALA A C 1
ATOM 1238 O O . ALA A 1 175 ? -4.119 -15.635 6.972 1.00 98.56 175 ALA A O 1
ATOM 1239 N N . GLU A 1 176 ? -2.769 -17.166 6.028 1.00 98.44 176 GLU A N 1
ATOM 1240 C CA . GLU A 1 176 ? -3.038 -18.229 6.997 1.00 98.44 176 GLU A CA 1
ATOM 1241 C C . GLU A 1 176 ? -2.500 -17.851 8.379 1.00 98.44 176 GLU A C 1
ATOM 1243 O O . GLU A 1 176 ? -3.254 -17.878 9.348 1.00 98.44 176 GLU A O 1
ATOM 1248 N N . GLU A 1 177 ? -1.258 -17.371 8.450 1.00 98.38 177 GLU A N 1
ATOM 1249 C CA . GLU A 1 177 ? -0.666 -16.869 9.694 1.00 98.38 177 GLU A CA 1
ATOM 1250 C C . GLU A 1 177 ? -1.423 -15.641 10.223 1.00 98.38 177 GLU A C 1
ATOM 1252 O O . GLU A 1 177 ? -1.664 -15.521 11.424 1.00 98.38 177 GLU A O 1
ATOM 1257 N N . ALA A 1 178 ? -1.852 -14.741 9.330 1.00 98.12 178 ALA A N 1
ATOM 1258 C CA . ALA A 1 178 ? -2.573 -13.527 9.705 1.00 98.12 178 ALA A CA 1
ATOM 1259 C C . ALA A 1 178 ? -3.974 -13.803 10.283 1.00 98.12 178 ALA A C 1
ATOM 1261 O O . ALA A 1 178 ? -4.493 -12.984 11.044 1.00 98.12 178 ALA A O 1
ATOM 1262 N N . VAL A 1 179 ? -4.593 -14.937 9.948 1.00 97.56 179 VAL A N 1
ATOM 1263 C CA . V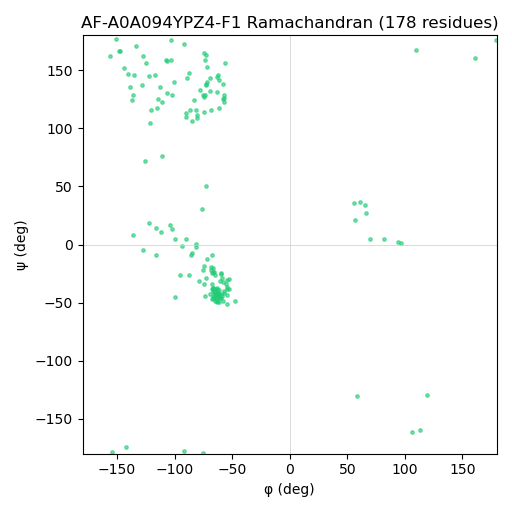AL A 1 179 ? -5.942 -15.302 10.417 1.00 97.56 179 VAL A CA 1
ATOM 1264 C C . VAL A 1 179 ? -5.962 -16.544 11.300 1.00 97.56 179 VAL A C 1
ATOM 1266 O O . VAL A 1 179 ? -7.047 -17.069 11.566 1.00 97.56 179 VAL A O 1
ATOM 1269 N N . ARG A 1 180 ? -4.809 -17.002 11.793 1.00 92.94 180 ARG A N 1
ATOM 1270 C CA . ARG A 1 180 ? -4.730 -18.063 12.805 1.00 92.94 180 ARG A CA 1
ATOM 1271 C C . ARG A 1 180 ? -5.182 -17.583 14.176 1.00 92.94 180 ARG A C 1
ATOM 1273 O O . ARG A 1 180 ? -5.935 -18.330 14.838 1.00 92.94 180 ARG A O 1
#

Nearest PDB structures (foldseek):
  1wsd-assembly1_A  TM=1.002E+00  e=1.117E-31  Shouchella clausii KSM-K16
  1iav-assembly1_A  TM=1.004E+00  e=5.130E-31  Lederbergia lenta
  1ndu-assembly1_A  TM=1.003E+00  e=4.240E-31  Lederbergia lenta
  1q5p-assembly1_A  TM=1.004E+00  e=5.824E-31  Lederbergia lenta
  5aqe-assembly1_A  TM=1.003E+00  e=5.466E-31  Lederbergia lenta

Sequence (180 aa):
AVKVLGADGNGTVSSIAQGLQWSAENGMDIANLSLGSPTGSPTLELAVNQATSAGVLVVAATGNNGSGTVSYPARYANALAVGATDQNDNRASFSQYGTGLDIVAPGVGVQSTYLQNQYASLSGTSMATPHVAGVAALVKEKNPTWSNVEIRQHLTNTATPLGNPTQYGSGLVNAEEAVR

Foldseek 3Di:
DQDQADPVRDHDLVSLLVSLVVCLVVVPQEDQALDFDQDDDPSNLVSLVSSQVSQYAAEYEQWFQQELHGTPPLQHPSHAYEFAADPVQHGDSRTHFAHSHAAYEHFAQDWDADPPRDIGTHGGSSSGRVVLRVLLVLLCVLPVPDGSVRSSVLQLVQADDPDDCRRGRSGYGDSVSSND

Mean predicted aligned error: 2.16 Å

Organism: NCBI:txid1218173